Protein AF-A0A0M9DVE3-F1 (afdb_monomer_lite)

Secondary structure (DSSP, 8-state):
-EE----TTS---EEE-S--TTS-EEEEEES-TTTS-GGGEEEEEETTEEEEEE--SSSS-EEEEEEEEEEE-TTS-EEEEEEEEEEE----S-----SS-EEEEPP--EE-STT-EEEEEEEEE--SS-TTSSPPB-EEEEEEEE-TTTEEEEEEE-TT-TTHHHHHHSEEEEEE--STTEEEEEEEESSS-B---TT-EEEEEEEEEESS--SEEEEEEEEEEETTTTS-EE-EEEEEE-SS-SSSSSS--HHHHHHHHHHHHTTTTT-S--TTS--TTT----TT-SSS--HHHHHHHHHHHTTSS-TTT--

Sequence (315 aa):
MTIVDERLYDNIEFRLDNLDIATLSIEADSTNKDLLSNDNITFNCTSNNCVMRLTPSAVCQQDETIVTLVGTDTSGEYKTKTFTVLVNDSTSGSCTEPDVGVLKIDDGPVHNYVGANIQVPVLIRIPQGDSTIYMPITSFGFDIIYSSEELFYINSDTANANAAVQFESNGIFTVDASSSGIIQIEASTIGQGYAPTKAGDYLIYFNFQVNMSADQYDIYIRNVSGDIIDWPLDNGEFTAGYNGDINGDNMITPMDALCAFEKFMSFGGTCTSTTCNIPCSEVQCDVNADGACTPADAFCIMNKYMQDANCIDGK

pLDDT: mean 77.04, std 14.57, range [29.45, 97.19]

Structure (mmCIF, N/CA/C/O backbone):
data_AF-A0A0M9DVE3-F1
#
_entry.id   AF-A0A0M9DVE3-F1
#
loop_
_atom_site.group_PDB
_atom_site.id
_atom_site.type_symbol
_atom_site.label_atom_id
_atom_site.label_alt_id
_atom_site.label_comp_id
_atom_site.label_asym_id
_atom_site.label_entity_id
_atom_site.label_seq_id
_atom_site.pdbx_PDB_ins_code
_atom_site.Cartn_x
_atom_site.Cartn_y
_atom_site.Cartn_z
_atom_site.occupancy
_atom_site.B_iso_or_equiv
_atom_site.auth_seq_id
_atom_site.auth_comp_id
_atom_site.auth_asym_id
_atom_site.auth_atom_id
_atom_site.pdbx_PDB_model_num
ATOM 1 N N . MET A 1 1 ? -9.739 14.059 23.952 1.00 43.41 1 MET A N 1
ATOM 2 C CA . MET A 1 1 ? -9.907 13.820 22.508 1.00 43.41 1 MET A CA 1
ATOM 3 C C . MET A 1 1 ? -9.533 12.382 22.289 1.00 43.41 1 MET A C 1
ATOM 5 O O . MET A 1 1 ? -8.353 12.057 22.347 1.00 43.41 1 MET A O 1
ATOM 9 N N . THR A 1 2 ? -10.550 11.553 22.158 1.00 30.62 2 THR A N 1
ATOM 10 C CA . THR A 1 2 ? -10.411 10.128 21.887 1.00 30.62 2 THR A CA 1
ATOM 11 C C . THR A 1 2 ? -10.894 9.946 20.458 1.00 30.62 2 THR A C 1
ATOM 13 O O . THR A 1 2 ? -11.962 10.456 20.118 1.00 30.62 2 THR A O 1
ATOM 16 N N . ILE A 1 3 ? -10.073 9.323 19.617 1.00 38.59 3 ILE A N 1
ATOM 17 C CA . ILE A 1 3 ? -10.450 8.971 18.246 1.00 38.59 3 ILE A CA 1
ATOM 18 C C . ILE A 1 3 ? -11.390 7.776 18.375 1.00 38.59 3 ILE A C 1
ATOM 20 O O . ILE A 1 3 ? -11.061 6.814 19.070 1.00 38.59 3 ILE A O 1
ATOM 24 N N . VAL A 1 4 ? -12.592 7.882 17.819 1.00 33.47 4 VAL A N 1
ATOM 25 C CA . VAL A 1 4 ? -13.587 6.814 17.889 1.00 33.47 4 VAL A CA 1
ATOM 26 C C . VAL A 1 4 ? -14.022 6.523 16.462 1.00 33.47 4 VAL A C 1
ATOM 28 O O . VAL A 1 4 ? -14.793 7.287 15.899 1.00 33.47 4 VAL A O 1
ATOM 31 N N . ASP A 1 5 ? -13.537 5.394 15.949 1.00 34.94 5 ASP A N 1
ATOM 32 C CA . ASP A 1 5 ? -13.907 4.750 14.682 1.00 34.94 5 ASP A CA 1
ATOM 33 C C . ASP A 1 5 ? -13.216 5.296 13.413 1.00 34.94 5 ASP A C 1
ATOM 35 O O . ASP A 1 5 ? -13.517 6.379 12.916 1.00 34.94 5 ASP A O 1
ATOM 39 N N . GLU A 1 6 ? -12.305 4.483 12.874 1.00 41.41 6 GLU A N 1
ATOM 40 C CA . GLU A 1 6 ? -11.786 4.554 11.507 1.00 41.41 6 GLU A CA 1
ATOM 41 C C . GLU A 1 6 ? -12.466 3.425 10.732 1.00 41.41 6 GLU A C 1
ATOM 43 O O . GLU A 1 6 ? -12.052 2.271 10.800 1.00 41.41 6 GLU A O 1
ATOM 48 N N . ARG A 1 7 ? -13.578 3.720 10.057 1.00 29.45 7 ARG A N 1
ATOM 49 C CA . ARG A 1 7 ? -14.199 2.766 9.135 1.00 29.45 7 ARG A CA 1
ATOM 50 C C . ARG A 1 7 ? -14.549 3.450 7.828 1.00 29.45 7 ARG A C 1
ATOM 52 O O . ARG A 1 7 ? -15.139 4.531 7.819 1.00 29.45 7 ARG A O 1
ATOM 59 N N . LEU A 1 8 ? -14.161 2.785 6.739 1.00 41.78 8 LEU A N 1
ATOM 60 C CA . LEU A 1 8 ? -14.467 3.169 5.371 1.00 41.78 8 LEU A CA 1
ATOM 61 C C . LEU A 1 8 ? -15.960 3.515 5.238 1.00 41.78 8 LEU A C 1
ATOM 63 O O . LEU A 1 8 ? -16.824 2.767 5.697 1.00 41.78 8 LEU A O 1
ATOM 67 N N . TYR A 1 9 ? -16.221 4.623 4.542 1.00 38.19 9 TYR A N 1
ATOM 68 C CA . TYR A 1 9 ? -17.525 5.125 4.081 1.00 38.19 9 TYR A CA 1
ATOM 69 C C . TYR A 1 9 ? -18.360 6.017 5.003 1.00 38.19 9 TYR A C 1
ATOM 71 O O . TYR A 1 9 ? -19.426 6.451 4.565 1.00 38.19 9 TYR A O 1
ATOM 79 N N . ASP A 1 10 ? -17.894 6.391 6.195 1.00 40.91 10 ASP A N 1
ATOM 80 C CA . ASP A 1 10 ? -18.631 7.340 7.037 1.00 40.91 10 ASP A CA 1
ATOM 81 C C . ASP A 1 10 ? -17.796 8.533 7.512 1.00 40.91 10 ASP A C 1
ATOM 83 O O . ASP A 1 10 ? -16.568 8.539 7.483 1.00 40.91 10 ASP A O 1
ATOM 87 N N . ASN A 1 11 ? -18.505 9.596 7.907 1.00 42.22 11 ASN A N 1
ATOM 88 C CA . ASN A 1 11 ? -17.910 10.818 8.445 1.00 42.22 11 ASN A CA 1
ATOM 89 C C . ASN A 1 11 ? -16.881 10.483 9.536 1.00 42.22 11 ASN A C 1
ATOM 91 O O . ASN A 1 11 ? -17.240 9.827 10.512 1.00 42.22 11 ASN A O 1
ATOM 95 N N . ILE A 1 12 ? -15.659 11.012 9.429 1.00 49.34 12 ILE A N 1
ATOM 96 C CA . ILE A 1 12 ? -14.668 10.897 10.507 1.00 49.34 12 ILE A CA 1
ATOM 97 C C . ILE A 1 12 ? -15.205 11.660 11.726 1.00 49.34 12 ILE A C 1
ATOM 99 O O . ILE A 1 12 ? -15.325 12.887 11.672 1.00 49.34 12 ILE A O 1
ATOM 103 N N . GLU A 1 13 ? -15.562 10.939 12.795 1.00 49.28 13 GLU A N 1
ATOM 104 C CA . GLU A 1 13 ? -16.126 11.495 14.030 1.00 49.28 13 GLU A CA 1
ATOM 105 C C . GLU A 1 13 ? -15.023 11.789 15.053 1.00 49.28 13 GLU A C 1
ATOM 107 O O . GLU A 1 13 ? -14.362 10.899 15.585 1.00 49.28 13 GLU A O 1
ATOM 112 N N . PHE A 1 14 ? -14.869 13.065 15.406 1.00 57.44 14 PHE A N 1
ATOM 113 C CA . PHE A 1 14 ? -13.996 13.466 16.510 1.00 57.44 14 PHE A CA 1
ATOM 114 C C . PHE A 1 14 ? -14.829 13.838 17.721 1.00 57.44 14 PHE A C 1
ATOM 116 O O . PHE A 1 14 ? -15.682 14.720 17.622 1.00 57.44 14 PHE A O 1
ATOM 123 N N . ARG A 1 15 ? -14.524 13.228 18.873 1.00 55.69 15 ARG A N 1
ATOM 124 C CA . ARG A 1 15 ? -15.138 13.584 20.155 1.00 55.69 15 ARG A CA 1
ATOM 125 C C . ARG A 1 15 ? -14.274 14.550 20.951 1.00 55.69 15 ARG A C 1
ATOM 127 O O . ARG A 1 15 ? -13.129 14.261 21.329 1.00 55.69 15 ARG A O 1
ATOM 134 N N . LEU A 1 16 ? -14.856 15.712 21.225 1.00 59.41 16 LEU A N 1
ATOM 135 C CA . LEU A 1 16 ? -14.318 16.700 22.152 1.00 59.41 16 LEU A CA 1
ATOM 136 C C . LEU A 1 16 ? -15.091 16.613 23.471 1.00 59.41 16 LEU A C 1
ATOM 138 O O . LEU A 1 16 ? -16.234 17.053 23.529 1.00 59.41 16 LEU A O 1
ATOM 142 N N . ASP A 1 17 ? -14.465 16.048 24.504 1.00 57.88 17 ASP A N 1
ATOM 143 C CA . ASP A 1 17 ? -15.051 15.911 25.842 1.00 57.88 17 ASP A CA 1
ATOM 144 C C . ASP A 1 17 ? -14.644 17.070 26.762 1.00 57.88 17 ASP A C 1
ATOM 146 O O . ASP A 1 17 ? -13.580 17.675 26.593 1.00 57.88 17 ASP A O 1
ATOM 150 N N . ASN A 1 18 ? -15.447 17.295 27.808 1.00 53.84 18 ASN A N 1
ATOM 151 C CA . ASN A 1 18 ? -15.182 18.269 28.875 1.00 53.84 18 ASN A CA 1
ATOM 152 C C . ASN A 1 18 ? -15.124 19.726 28.379 1.00 53.84 18 ASN A C 1
ATOM 154 O O . ASN A 1 18 ? -14.332 20.537 28.862 1.00 53.84 18 ASN A O 1
ATOM 158 N N . LEU A 1 19 ? -15.969 20.046 27.401 1.00 60.19 19 LEU A N 1
ATOM 159 C CA . LEU A 1 19 ? -16.195 21.408 26.941 1.00 60.19 19 LEU A CA 1
ATOM 160 C C . LEU A 1 19 ? -17.345 22.047 27.736 1.00 60.19 19 LEU A C 1
ATOM 162 O O . LEU A 1 19 ? -18.364 21.401 27.973 1.00 60.19 19 LEU A O 1
ATOM 166 N N . ASP A 1 20 ? -17.203 23.321 28.106 1.00 64.81 20 ASP A N 1
ATOM 167 C CA . ASP A 1 20 ? -18.312 24.141 28.613 1.00 64.81 20 ASP A CA 1
ATOM 168 C C . ASP A 1 20 ? -19.051 24.762 27.411 1.00 64.81 20 ASP A C 1
ATOM 170 O O . ASP A 1 20 ? -18.769 25.876 26.972 1.00 64.81 20 ASP A O 1
ATOM 174 N N . ILE A 1 21 ? -19.925 23.978 26.768 1.00 61.38 21 ILE A N 1
ATOM 175 C CA . ILE A 1 21 ? -20.463 24.298 25.426 1.00 61.38 21 ILE A CA 1
ATOM 176 C C . ILE A 1 21 ? -21.620 25.299 25.468 1.00 61.38 21 ILE A C 1
ATOM 178 O O . ILE A 1 21 ? -22.150 25.685 24.429 1.00 61.38 21 ILE A O 1
ATOM 182 N N . ALA A 1 22 ? -22.029 25.774 26.645 1.00 64.31 22 ALA A N 1
ATOM 183 C CA . ALA A 1 22 ? -23.057 26.811 26.715 1.00 64.31 22 ALA A CA 1
ATOM 184 C C . ALA A 1 22 ? -22.608 28.123 26.032 1.00 64.31 22 ALA A C 1
ATOM 186 O O . ALA A 1 22 ? -23.452 28.958 25.703 1.00 64.31 22 ALA A O 1
ATOM 187 N N . THR A 1 23 ? -21.297 28.301 25.820 1.00 70.44 23 THR A N 1
ATOM 188 C CA . THR A 1 23 ? -20.676 29.563 25.390 1.00 70.44 23 THR A CA 1
ATOM 189 C C . THR A 1 23 ? -19.506 29.406 24.407 1.00 70.44 23 THR A C 1
ATOM 191 O O . THR A 1 23 ? -18.858 30.401 24.082 1.00 70.44 23 THR A O 1
ATOM 194 N N . LEU A 1 24 ? -19.224 28.191 23.927 1.00 77.94 24 LEU A N 1
ATOM 195 C CA . LEU A 1 24 ? -18.075 27.896 23.065 1.00 77.94 24 LEU A CA 1
ATOM 196 C C . LEU A 1 24 ? -18.453 27.964 21.576 1.00 77.94 24 LEU A C 1
ATOM 198 O O . LEU A 1 24 ? -19.356 27.255 21.135 1.00 77.94 24 LEU A O 1
ATOM 202 N N . SER A 1 25 ? -17.722 28.753 20.788 1.00 84.81 25 SER A N 1
ATOM 203 C CA . SER A 1 25 ? -17.732 28.682 19.321 1.00 84.81 25 SER A CA 1
ATOM 204 C C . SER A 1 25 ? -16.522 27.896 18.824 1.00 84.81 25 SER A C 1
ATOM 206 O O . SER A 1 25 ? -15.409 28.141 19.290 1.00 84.81 25 SER A O 1
ATOM 208 N N . ILE A 1 26 ? -16.725 26.986 17.871 1.00 85.88 26 ILE A N 1
ATOM 209 C CA . ILE A 1 26 ? -15.653 26.210 17.239 1.00 85.88 26 ILE A CA 1
ATOM 210 C C . ILE A 1 26 ? -15.612 26.565 15.756 1.00 85.88 26 ILE A C 1
ATOM 212 O O . ILE A 1 26 ? -16.629 26.477 15.071 1.00 85.88 26 ILE A O 1
ATOM 216 N N . GLU A 1 27 ? -14.434 26.940 15.275 1.00 90.44 27 GLU A N 1
ATOM 217 C CA . GLU A 1 27 ? -14.138 27.165 13.862 1.00 90.44 27 GLU A CA 1
ATOM 218 C C . GLU A 1 27 ? -13.032 26.209 13.408 1.00 90.44 27 GLU A C 1
ATOM 220 O O . GLU A 1 27 ? -12.207 25.767 14.215 1.00 90.44 27 GLU A O 1
ATOM 225 N N . ALA A 1 28 ? -13.012 25.894 12.113 1.00 92.06 28 ALA A N 1
ATOM 226 C CA . ALA A 1 28 ? -11.983 25.070 11.496 1.00 92.06 28 ALA A CA 1
ATOM 227 C C . ALA A 1 28 ? -11.439 25.723 10.225 1.00 92.06 28 ALA A C 1
ATOM 229 O O . ALA A 1 28 ? -12.191 26.325 9.457 1.00 92.06 28 ALA A O 1
ATOM 230 N N . ASP A 1 29 ? -10.139 25.563 9.994 1.00 94.06 29 ASP A N 1
ATOM 231 C CA . ASP A 1 29 ? -9.479 25.971 8.758 1.00 94.06 29 ASP A CA 1
ATOM 232 C C . ASP A 1 29 ? -8.595 24.842 8.229 1.00 94.06 29 ASP A C 1
ATOM 234 O O . ASP A 1 29 ? -7.775 24.285 8.961 1.00 94.06 29 ASP A O 1
ATOM 238 N N . SER A 1 30 ? -8.797 24.503 6.959 1.00 94.44 30 SER A N 1
ATOM 239 C CA . SER A 1 30 ? -8.017 23.526 6.204 1.00 94.44 30 SER A CA 1
ATOM 240 C C . SER A 1 30 ? -6.954 24.241 5.369 1.00 94.44 30 SER A C 1
ATOM 242 O O . SER A 1 30 ? -7.254 25.231 4.691 1.00 94.44 30 SER A O 1
ATOM 244 N N . THR A 1 31 ? -5.721 23.729 5.367 1.00 93.25 31 THR A N 1
ATOM 245 C CA . THR A 1 31 ? -4.643 24.260 4.514 1.00 93.25 31 THR A CA 1
ATOM 246 C C . THR A 1 31 ? -4.848 23.949 3.032 1.00 93.25 31 THR A C 1
ATOM 248 O O . THR A 1 31 ? -4.373 24.704 2.187 1.00 93.25 31 THR A O 1
ATOM 251 N N . ASN A 1 32 ? -5.572 22.874 2.713 1.00 87.38 32 ASN A N 1
ATOM 252 C CA . ASN A 1 32 ? -5.924 22.458 1.357 1.00 87.38 32 ASN A CA 1
ATOM 253 C C . ASN A 1 32 ? -7.455 22.451 1.199 1.00 87.38 32 ASN A C 1
ATOM 255 O O . ASN A 1 32 ? -8.139 21.482 1.537 1.00 87.38 32 ASN A O 1
ATOM 259 N N . LYS A 1 33 ? -8.005 23.576 0.728 1.00 88.62 33 LYS A N 1
ATOM 260 C CA . LYS A 1 33 ? -9.462 23.787 0.591 1.00 88.62 33 LYS A CA 1
ATOM 261 C C . LYS A 1 33 ? -10.055 23.087 -0.630 1.00 88.62 33 LYS A C 1
ATOM 263 O O . LYS A 1 33 ? -11.259 22.832 -0.654 1.00 88.62 33 LYS A O 1
ATOM 268 N N . ASP A 1 34 ? -9.208 22.743 -1.595 1.00 82.06 34 ASP A N 1
ATOM 269 C CA . ASP A 1 34 ? -9.590 21.953 -2.762 1.00 82.06 34 ASP A CA 1
ATOM 270 C C . ASP A 1 34 ? -9.798 20.479 -2.378 1.00 82.06 34 ASP A C 1
ATOM 272 O O . ASP A 1 34 ? -10.705 19.834 -2.900 1.00 82.06 34 ASP A O 1
ATOM 276 N N . LEU A 1 35 ? -9.031 19.972 -1.405 1.00 82.31 35 LEU A N 1
ATOM 277 C CA . LEU A 1 35 ? -9.229 18.659 -0.783 1.00 82.31 35 LEU A CA 1
ATOM 278 C C . LEU A 1 35 ? -10.380 18.651 0.232 1.00 82.31 35 LEU A C 1
ATOM 280 O O . LEU A 1 35 ? -11.254 17.793 0.211 1.00 82.31 35 LEU A O 1
ATOM 284 N N . LEU A 1 36 ? -10.378 19.613 1.152 1.00 87.25 36 LEU A N 1
ATOM 285 C CA . LEU A 1 36 ? -11.345 19.701 2.241 1.00 87.25 36 LEU A CA 1
ATOM 286 C C . LEU A 1 36 ? -11.679 21.170 2.480 1.00 87.25 36 LEU A C 1
ATOM 288 O O . LEU A 1 36 ? -10.949 21.882 3.173 1.00 87.25 36 LEU A O 1
ATOM 292 N N . SER A 1 37 ? -12.782 21.631 1.896 1.00 91.38 37 SER A N 1
ATOM 293 C CA . SER A 1 37 ? -13.293 22.979 2.141 1.00 91.38 37 SER A CA 1
ATOM 294 C C . SER A 1 37 ? -13.690 23.146 3.610 1.00 91.38 37 SER A C 1
ATOM 296 O O . SER A 1 37 ? -14.231 22.224 4.220 1.00 91.38 37 SER A O 1
ATOM 298 N N . ASN A 1 38 ? -13.501 24.346 4.171 1.00 90.62 38 ASN A N 1
ATOM 299 C CA . ASN A 1 38 ? -13.933 24.656 5.539 1.00 90.62 38 ASN A CA 1
ATOM 300 C C . ASN A 1 38 ? -15.448 24.446 5.723 1.00 90.62 38 ASN A C 1
ATOM 302 O O . ASN A 1 38 ? -15.879 24.059 6.804 1.00 90.62 38 ASN A O 1
ATOM 306 N N . ASP A 1 39 ? -16.244 24.639 4.664 1.00 89.19 39 ASP A N 1
ATOM 307 C CA . ASP A 1 39 ? -17.697 24.410 4.687 1.00 89.19 39 ASP A CA 1
ATOM 308 C C . ASP A 1 39 ? -18.060 22.926 4.870 1.00 89.19 39 ASP A C 1
ATOM 310 O O . ASP A 1 39 ? -19.148 22.601 5.350 1.00 89.19 39 ASP A O 1
ATOM 314 N N . ASN A 1 40 ? -17.138 22.021 4.532 1.00 86.69 40 ASN A N 1
ATOM 315 C CA . ASN A 1 40 ? -17.306 20.582 4.707 1.00 86.69 40 ASN A CA 1
ATOM 316 C C . ASN A 1 40 ? -16.797 20.078 6.069 1.00 86.69 40 ASN A C 1
ATOM 318 O O . ASN A 1 40 ? -16.821 18.873 6.333 1.00 86.69 40 ASN A O 1
ATOM 322 N N . ILE A 1 41 ? -16.335 20.983 6.936 1.00 90.56 41 ILE A N 1
ATOM 323 C CA . ILE A 1 41 ? -15.965 20.685 8.317 1.00 90.56 41 ILE A CA 1
ATOM 324 C C . ILE A 1 41 ? -17.128 21.119 9.202 1.00 90.56 41 ILE A C 1
ATOM 326 O O . ILE A 1 41 ? -17.297 22.296 9.515 1.00 90.56 41 ILE A O 1
ATOM 330 N N . THR A 1 42 ? -17.961 20.162 9.600 1.00 87.00 42 THR A N 1
ATOM 331 C CA . THR A 1 42 ? -19.174 20.456 10.372 1.00 87.00 42 THR A CA 1
ATOM 332 C C . THR A 1 42 ? -19.046 19.979 11.810 1.00 87.00 42 THR A C 1
ATOM 334 O O . THR A 1 42 ? -18.428 18.956 12.091 1.00 87.00 42 THR A O 1
ATOM 337 N N . PHE A 1 43 ? -19.649 20.722 12.736 1.00 84.94 43 PHE A N 1
ATOM 338 C CA . PHE A 1 43 ? -19.667 20.396 14.160 1.00 84.94 43 PHE A CA 1
ATOM 339 C C . PHE 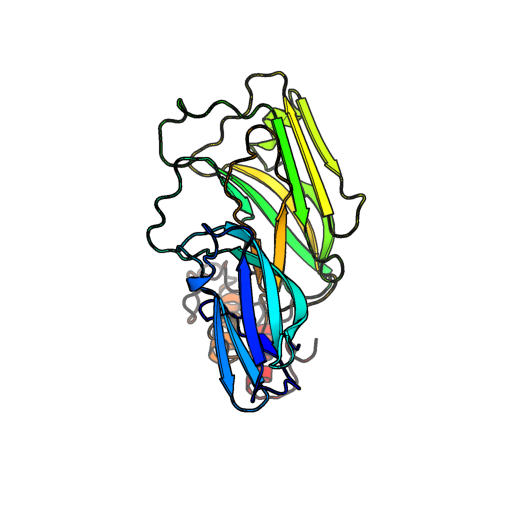A 1 43 ? -21.105 20.218 14.627 1.00 84.94 43 PHE A C 1
ATOM 341 O O . PHE A 1 43 ? -21.957 21.073 14.388 1.00 84.94 43 PHE A O 1
ATOM 348 N N . ASN A 1 44 ? -21.369 19.129 15.339 1.00 83.56 44 ASN A N 1
ATOM 349 C CA . ASN A 1 44 ? -22.616 18.929 16.058 1.00 83.56 44 ASN A CA 1
ATOM 350 C C . ASN A 1 44 ? -22.315 18.737 17.544 1.00 83.56 44 ASN A C 1
ATOM 352 O O . ASN A 1 44 ? -21.718 17.736 17.940 1.00 83.56 44 ASN A O 1
ATOM 356 N N . CYS A 1 45 ? -22.708 19.708 18.362 1.00 78.38 45 CYS A N 1
ATOM 357 C CA . CYS A 1 45 ? -22.423 19.712 19.788 1.00 78.38 45 CYS A CA 1
ATOM 358 C C . CYS A 1 45 ? -23.691 19.488 20.609 1.00 78.38 45 CYS A C 1
ATOM 360 O O . CYS A 1 45 ? -24.689 20.189 20.450 1.00 78.38 45 CYS A O 1
ATOM 362 N N . THR A 1 46 ? -23.633 18.545 21.546 1.00 76.38 46 THR A N 1
ATOM 363 C CA . THR A 1 46 ? -24.692 18.302 22.528 1.00 76.38 46 THR A CA 1
ATOM 364 C C . THR A 1 46 ? -24.111 18.327 23.933 1.00 76.38 46 THR A C 1
ATOM 366 O O . THR A 1 46 ? -23.248 17.511 24.262 1.00 76.38 46 THR A O 1
ATOM 369 N N . SER A 1 47 ? -24.641 19.195 24.797 1.00 69.81 47 SER A N 1
ATOM 370 C CA . SER A 1 47 ? -24.233 19.350 26.204 1.00 69.81 47 SER A CA 1
ATOM 371 C C . SER A 1 47 ? -22.742 19.648 26.390 1.00 69.81 47 SER A C 1
ATOM 373 O O . SER A 1 47 ? -22.393 20.814 26.306 1.00 69.81 47 SER A O 1
ATOM 375 N N . ASN A 1 48 ? -21.903 18.622 26.599 1.00 71.12 48 ASN A N 1
ATOM 376 C CA . ASN A 1 48 ? -20.453 18.705 26.825 1.00 71.12 48 ASN A CA 1
ATOM 377 C C . ASN A 1 48 ? -19.612 17.948 25.782 1.00 71.12 48 ASN A C 1
ATOM 379 O O . ASN A 1 48 ? -18.390 17.891 25.927 1.00 71.12 48 ASN A O 1
ATOM 383 N N . ASN A 1 49 ? -20.253 17.415 24.732 1.00 70.62 49 ASN A N 1
ATOM 384 C CA . ASN A 1 49 ? -19.593 16.674 23.661 1.00 70.62 49 ASN A CA 1
ATOM 385 C C . ASN A 1 49 ? -19.857 17.318 22.298 1.00 70.62 49 ASN A C 1
ATOM 387 O O . ASN A 1 49 ? -21.009 17.603 21.965 1.00 70.62 49 ASN A O 1
ATOM 391 N N . CYS A 1 50 ? -18.810 17.482 21.492 1.00 72.12 50 CYS A N 1
ATOM 392 C CA . CYS A 1 50 ? -18.926 17.831 20.076 1.00 72.12 50 CYS A CA 1
ATOM 393 C C . CYS A 1 50 ? -18.464 16.672 19.202 1.00 72.12 50 CYS A C 1
ATOM 395 O O . CYS A 1 50 ? -17.440 16.061 19.500 1.00 72.12 50 CYS A O 1
ATOM 397 N N . VAL A 1 51 ? -19.216 16.427 18.131 1.00 76.00 51 VAL A N 1
ATOM 398 C CA . VAL A 1 51 ? -18.877 15.536 17.022 1.00 76.00 51 VAL A CA 1
ATOM 399 C C . VAL A 1 51 ? -18.498 16.405 15.832 1.00 76.00 51 VAL A C 1
ATOM 401 O O . VAL A 1 51 ? -19.344 17.131 15.307 1.00 76.00 51 VAL A O 1
ATOM 404 N N . MET A 1 52 ? -17.231 16.358 15.428 1.00 81.19 52 MET A N 1
ATOM 405 C CA . MET A 1 52 ? -16.803 16.921 14.145 1.00 81.19 52 MET A CA 1
ATOM 406 C C . MET A 1 52 ? -17.042 15.896 13.040 1.00 81.19 52 MET A C 1
ATOM 408 O O . MET A 1 52 ? -16.830 14.714 13.278 1.00 81.19 52 MET A O 1
ATOM 412 N N . ARG A 1 53 ? -17.455 16.348 11.857 1.00 79.06 53 ARG A N 1
ATOM 413 C CA . ARG A 1 53 ? -17.552 15.551 10.634 1.00 79.06 53 ARG A CA 1
ATOM 414 C C . ARG A 1 53 ? -16.768 16.230 9.524 1.00 79.06 53 ARG A C 1
ATOM 416 O O . ARG A 1 53 ? -16.904 17.439 9.334 1.00 79.06 53 ARG A O 1
ATOM 423 N N . LEU A 1 54 ? -15.982 15.436 8.806 1.00 84.12 54 LEU A N 1
ATOM 424 C CA . LEU A 1 54 ? -15.194 15.859 7.654 1.00 84.12 54 LEU A CA 1
ATOM 425 C C . LEU A 1 54 ? -15.746 15.200 6.394 1.00 84.12 54 LEU A C 1
ATOM 427 O O . LEU A 1 54 ? -15.929 13.983 6.372 1.00 84.12 54 LEU A O 1
ATOM 431 N N . THR A 1 55 ? -15.987 15.989 5.351 1.00 81.25 55 THR A N 1
ATOM 432 C CA . THR A 1 55 ? -16.374 15.479 4.030 1.00 81.25 55 THR A CA 1
ATOM 433 C C . THR A 1 55 ? -15.401 16.013 2.976 1.00 81.25 55 THR A C 1
ATOM 435 O O . THR A 1 55 ? -15.362 17.224 2.756 1.00 81.25 55 THR A O 1
ATOM 438 N N . PRO A 1 56 ? -14.598 15.164 2.317 1.00 82.50 56 PRO A N 1
ATOM 439 C CA . PRO A 1 56 ? -13.764 15.605 1.201 1.00 82.50 56 PRO A CA 1
ATOM 440 C C . PRO A 1 56 ? -14.580 16.362 0.145 1.00 82.50 56 PRO A C 1
ATOM 442 O O . PRO A 1 56 ? -15.764 16.089 -0.069 1.00 82.50 56 PRO A O 1
ATOM 445 N N . SER A 1 57 ? -13.969 17.364 -0.481 1.00 76.94 57 SER A N 1
ATOM 446 C CA . SER A 1 57 ? -14.626 18.238 -1.460 1.00 76.94 57 SER A CA 1
ATOM 447 C C . SER A 1 57 ? -14.991 17.501 -2.749 1.00 76.94 57 SER A C 1
ATOM 449 O O . SER A 1 57 ? -15.926 17.910 -3.442 1.00 76.94 57 SER A O 1
ATOM 451 N N . ALA A 1 58 ? -14.278 16.420 -3.068 1.00 65.56 58 ALA A N 1
ATOM 452 C CA . ALA A 1 58 ? -14.578 15.548 -4.190 1.00 65.56 58 ALA A CA 1
ATOM 453 C C . ALA A 1 58 ? -14.324 14.076 -3.840 1.00 65.56 58 ALA A C 1
ATOM 455 O O . ALA A 1 58 ? -13.617 13.753 -2.888 1.00 65.56 58 ALA A O 1
ATOM 456 N N . VAL A 1 59 ? -14.912 13.194 -4.646 1.00 59.50 59 VAL A N 1
ATOM 457 C CA . VAL A 1 59 ? -14.562 11.769 -4.670 1.00 59.50 59 VAL A CA 1
ATOM 458 C C . VAL A 1 59 ? -13.229 11.570 -5.395 1.00 59.50 59 VAL A C 1
ATOM 460 O O . VAL A 1 59 ? -12.844 12.404 -6.219 1.00 59.50 59 VAL A O 1
ATOM 463 N N . CYS A 1 60 ? -12.552 10.459 -5.125 1.00 63.41 60 CYS A N 1
ATOM 464 C CA . CYS A 1 60 ? -11.271 10.081 -5.733 1.00 63.41 60 CYS A CA 1
ATOM 465 C C . CYS A 1 60 ? -10.109 11.044 -5.404 1.00 63.41 60 CYS A C 1
ATOM 467 O O . CYS A 1 60 ? -9.254 11.302 -6.253 1.00 63.41 60 CYS A O 1
ATOM 469 N N . GLN A 1 61 ? -10.091 11.632 -4.203 1.00 66.88 61 GLN A N 1
ATOM 470 C CA . GLN A 1 61 ? -8.988 12.488 -3.759 1.00 66.88 61 GLN A CA 1
ATOM 471 C C . GLN A 1 61 ? -7.963 11.688 -2.944 1.00 66.88 61 GLN A C 1
ATOM 473 O O . GLN A 1 61 ? -8.326 10.916 -2.055 1.00 66.88 61 GLN A O 1
ATOM 478 N N . GLN A 1 62 ? -6.685 11.903 -3.258 1.00 72.44 62 GLN A N 1
ATOM 479 C CA . GLN A 1 62 ? -5.527 11.315 -2.583 1.00 72.44 62 GLN A CA 1
ATOM 480 C C . GLN A 1 62 ? -4.544 12.429 -2.244 1.00 72.44 62 GLN A C 1
ATOM 482 O O . GLN A 1 62 ? -3.675 12.766 -3.044 1.00 72.44 62 GLN A O 1
ATOM 487 N N . ASP A 1 63 ? -4.748 13.070 -1.101 1.00 77.50 63 ASP A N 1
ATOM 488 C CA . ASP A 1 63 ? -3.917 14.193 -0.671 1.00 77.50 63 ASP A CA 1
ATOM 489 C C . ASP A 1 63 ? -4.046 14.390 0.847 1.00 77.50 63 ASP A C 1
ATOM 491 O O . ASP A 1 63 ? -4.898 13.784 1.511 1.00 77.50 63 ASP A O 1
ATOM 495 N N . GLU A 1 64 ? -3.199 15.245 1.410 1.00 84.19 64 GLU A N 1
ATOM 496 C CA . GLU A 1 64 ? -3.227 15.617 2.816 1.00 84.19 64 GLU A CA 1
ATOM 497 C C . GLU A 1 64 ? -3.632 17.078 3.036 1.00 84.19 64 GLU A C 1
ATOM 499 O O . GLU A 1 64 ? -3.440 17.978 2.214 1.00 84.19 64 GLU A O 1
ATOM 504 N N . THR A 1 65 ? -4.204 17.333 4.208 1.00 89.25 65 THR A N 1
ATOM 505 C CA . THR A 1 65 ? -4.439 18.687 4.700 1.00 89.25 65 THR A CA 1
ATOM 506 C C . THR A 1 65 ? -4.208 18.767 6.198 1.00 89.25 65 THR A C 1
ATOM 508 O O . THR A 1 65 ? -4.451 17.814 6.939 1.00 89.25 65 THR A O 1
ATOM 511 N N . ILE A 1 66 ? -3.761 19.926 6.670 1.00 86.75 66 ILE A N 1
ATOM 512 C CA . ILE A 1 66 ? -3.708 20.234 8.093 1.00 86.75 66 ILE A CA 1
ATOM 513 C C . ILE A 1 66 ? -4.986 20.986 8.439 1.00 86.75 66 ILE A C 1
ATOM 515 O O . ILE A 1 66 ? -5.254 22.062 7.903 1.00 86.75 66 ILE A O 1
ATOM 519 N N . VAL A 1 67 ? -5.756 20.434 9.374 1.00 91.06 67 VAL A N 1
ATOM 520 C CA . VAL A 1 67 ? -6.938 21.096 9.924 1.00 91.06 67 VAL A CA 1
ATOM 521 C C . VAL A 1 67 ? -6.562 21.763 11.238 1.00 91.06 67 VAL A C 1
ATOM 523 O O . VAL A 1 67 ? -6.080 21.116 12.170 1.00 91.06 67 VAL A O 1
ATOM 526 N N . THR A 1 68 ? -6.800 23.070 11.318 1.00 90.50 68 THR A N 1
ATOM 527 C CA . THR A 1 68 ? -6.655 23.869 12.536 1.00 90.50 68 THR A CA 1
ATOM 528 C C . THR A 1 68 ? -8.026 24.152 13.124 1.00 90.50 68 THR A C 1
ATOM 530 O O . THR A 1 68 ? -8.841 24.821 12.501 1.00 90.50 68 THR A O 1
ATOM 533 N N . LEU A 1 69 ? -8.265 23.683 14.344 1.00 89.19 69 LEU A N 1
ATOM 534 C CA . LEU A 1 69 ? -9.439 24.017 15.141 1.00 89.19 69 LEU A CA 1
ATOM 535 C C . LEU A 1 69 ? -9.150 25.215 16.032 1.00 89.19 69 LEU A C 1
ATOM 537 O O . LEU A 1 69 ? -8.110 25.249 16.693 1.00 89.19 69 LEU A O 1
ATOM 541 N N . VAL A 1 70 ? -10.099 26.143 16.109 1.00 89.06 70 VAL A N 1
ATOM 542 C CA . VAL A 1 70 ? -10.083 27.284 17.026 1.00 89.06 70 VAL A CA 1
ATOM 543 C C . VAL A 1 70 ? -11.355 27.242 17.864 1.00 89.06 70 VAL A C 1
ATOM 545 O O . VAL A 1 70 ? -12.454 27.412 17.347 1.00 89.06 70 VAL A O 1
ATOM 548 N N . GLY A 1 71 ? -11.209 26.983 19.161 1.00 86.19 71 GLY A N 1
ATOM 549 C CA . GLY A 1 71 ? -12.297 27.100 20.128 1.00 86.19 71 GLY A CA 1
ATOM 550 C C . GLY A 1 71 ? -12.202 28.438 20.846 1.00 86.19 71 GLY A C 1
ATOM 551 O O . GLY A 1 71 ? -11.155 28.713 21.431 1.00 86.19 71 GLY A O 1
ATOM 552 N N . THR A 1 72 ? -13.270 29.232 20.827 1.00 86.50 72 THR A N 1
ATOM 553 C CA . THR A 1 72 ? -13.344 30.558 21.462 1.00 86.50 72 THR A CA 1
ATOM 554 C C . THR A 1 72 ? -14.509 30.598 22.440 1.00 86.50 72 THR A C 1
ATOM 556 O O . THR A 1 72 ? -15.618 30.193 22.094 1.00 86.50 72 THR A O 1
ATOM 559 N N . ASP A 1 73 ? -14.271 31.068 23.662 1.00 83.38 73 ASP A N 1
ATOM 560 C CA . ASP A 1 73 ? -15.326 31.237 24.662 1.00 83.38 73 ASP A CA 1
ATOM 561 C C . ASP A 1 73 ? -15.977 32.634 24.602 1.00 83.38 73 ASP A C 1
ATOM 563 O O . ASP A 1 73 ? -15.517 33.547 23.913 1.00 83.38 73 ASP A O 1
ATOM 567 N N . THR A 1 74 ? -17.048 32.847 25.372 1.00 81.81 74 THR A N 1
ATOM 568 C CA . THR A 1 74 ? -17.724 34.158 25.451 1.00 81.81 74 THR A CA 1
ATOM 569 C C . THR A 1 74 ? -16.870 35.289 26.025 1.00 81.81 74 THR A C 1
ATOM 571 O O . THR A 1 74 ? -17.262 36.451 25.916 1.00 81.81 74 THR A O 1
ATOM 574 N N . SER A 1 75 ? -15.745 34.978 26.672 1.00 83.50 75 SER A N 1
ATOM 575 C CA . SER A 1 75 ? -14.800 35.983 27.164 1.00 83.50 75 SER A CA 1
ATOM 576 C C . SER A 1 75 ? -13.808 36.433 26.082 1.00 83.50 75 SER A C 1
ATOM 578 O O . SER A 1 75 ? -13.143 37.455 26.253 1.00 83.50 75 SER A O 1
ATOM 580 N N . GLY A 1 76 ? -13.766 35.724 24.947 1.00 80.25 76 GLY A N 1
ATOM 581 C CA . GLY A 1 76 ? -12.844 35.959 23.840 1.00 80.25 76 GLY A CA 1
ATOM 582 C C . GLY A 1 76 ? -11.501 35.243 24.003 1.00 80.25 76 GLY A C 1
ATOM 583 O O . GLY A 1 76 ? -10.599 35.468 23.193 1.00 80.25 76 GLY A O 1
ATOM 584 N N . GLU A 1 77 ? -11.342 34.394 25.023 1.00 83.12 77 GLU A N 1
ATOM 585 C CA . GLU A 1 77 ? -10.187 33.504 25.110 1.00 83.12 77 GLU A CA 1
ATOM 586 C C . GLU A 1 77 ? -10.328 32.382 24.085 1.00 83.12 77 GLU A C 1
ATOM 588 O O . GLU A 1 77 ? -11.404 31.804 23.918 1.00 83.12 77 GLU A O 1
ATOM 593 N N . TYR A 1 78 ? -9.226 32.065 23.403 1.00 83.75 78 TYR A N 1
ATOM 594 C CA . TYR A 1 78 ? -9.204 31.013 22.397 1.00 83.75 78 TYR A CA 1
ATOM 595 C C . TYR A 1 78 ? -8.114 29.973 22.658 1.00 83.75 78 TYR A C 1
ATOM 597 O O . TYR A 1 78 ? -7.053 30.248 23.232 1.00 83.75 78 TYR A O 1
ATOM 605 N N . LYS A 1 79 ? -8.376 28.751 22.200 1.00 82.62 79 LYS A N 1
ATOM 606 C CA . LYS A 1 79 ? -7.416 27.647 22.139 1.00 82.62 79 LYS A CA 1
ATOM 607 C C . LYS A 1 79 ? -7.411 27.065 20.741 1.00 82.62 79 LYS A C 1
ATOM 609 O O . LYS A 1 79 ? -8.460 26.947 20.112 1.00 82.62 79 LYS A O 1
ATOM 614 N N . THR A 1 80 ? -6.228 26.676 20.283 1.00 83.38 80 THR A N 1
ATOM 615 C CA . THR A 1 80 ? -6.053 26.058 18.974 1.00 83.38 80 THR A CA 1
ATOM 616 C C . THR A 1 80 ? -5.582 24.618 19.097 1.00 83.38 80 THR A C 1
ATOM 618 O O . THR A 1 80 ? -4.895 24.249 20.056 1.00 83.38 80 THR A O 1
ATOM 621 N N . LYS A 1 81 ? -5.959 23.794 18.121 1.00 83.06 81 LYS A N 1
ATOM 622 C CA . LYS A 1 81 ? -5.442 22.436 17.960 1.00 83.06 81 LYS A CA 1
ATOM 623 C C . LYS A 1 81 ? -5.322 22.100 16.484 1.00 83.06 81 LYS A C 1
ATOM 625 O O . LYS A 1 81 ? -6.225 22.417 15.723 1.00 83.06 81 LYS A O 1
ATOM 630 N N . THR A 1 82 ? -4.239 21.440 16.103 1.00 83.25 82 THR A N 1
ATOM 631 C CA . THR A 1 82 ? -4.011 20.992 14.729 1.00 83.25 82 THR A CA 1
ATOM 632 C C . THR A 1 82 ? -3.932 19.474 14.661 1.00 83.25 82 THR A C 1
ATOM 634 O O . THR A 1 82 ? -3.514 18.821 15.622 1.00 83.25 82 THR A O 1
ATOM 637 N N . PHE A 1 83 ? -4.349 18.913 13.534 1.00 81.12 83 PHE A N 1
ATOM 638 C CA . PHE A 1 83 ? -4.112 17.520 13.163 1.00 81.12 83 PHE A CA 1
ATOM 639 C C . PHE A 1 83 ? -4.057 17.405 11.639 1.00 81.12 83 PHE A C 1
ATOM 641 O O . PHE A 1 83 ? -4.581 18.260 10.923 1.00 81.12 83 PHE A O 1
ATOM 648 N N . THR A 1 84 ? -3.398 16.356 11.161 1.00 81.81 84 THR A N 1
ATOM 649 C CA . THR A 1 84 ? -3.319 16.030 9.737 1.00 81.81 84 THR A CA 1
ATOM 650 C C . THR A 1 84 ? -4.485 15.126 9.363 1.00 81.81 84 THR A C 1
ATOM 652 O O . THR A 1 84 ? -4.806 14.193 10.098 1.00 81.81 84 THR A O 1
ATOM 655 N N . VAL A 1 85 ? -5.111 15.411 8.227 1.00 82.00 85 VAL A N 1
ATOM 656 C CA . VAL A 1 85 ? -6.125 14.575 7.588 1.00 82.00 85 VAL A CA 1
ATOM 657 C C . VAL A 1 85 ? -5.528 14.076 6.284 1.00 82.00 85 VAL A C 1
ATOM 659 O O . VAL A 1 85 ? -5.173 14.883 5.427 1.00 82.00 85 VAL A O 1
ATOM 662 N N . LEU A 1 86 ? -5.417 12.759 6.155 1.00 78.19 86 LEU A N 1
ATOM 663 C CA . LEU A 1 86 ? -5.079 12.092 4.906 1.00 78.19 86 LEU A CA 1
ATOM 664 C C . LEU A 1 86 ? -6.385 11.604 4.282 1.00 78.19 86 LEU A C 1
ATOM 666 O O . LEU A 1 86 ? -7.120 10.846 4.915 1.00 78.19 86 LEU A O 1
ATOM 670 N N . VAL A 1 87 ? -6.692 12.059 3.071 1.00 77.81 87 VAL A N 1
ATOM 671 C CA . VAL A 1 87 ? -7.809 11.523 2.290 1.00 77.81 87 VAL A CA 1
ATOM 672 C C . VAL A 1 87 ? -7.220 10.524 1.309 1.00 77.81 87 VAL A C 1
ATOM 674 O O . VAL A 1 87 ? -6.313 10.873 0.561 1.00 77.81 87 VAL A O 1
ATOM 677 N N . ASN A 1 88 ? -7.715 9.289 1.338 1.00 70.25 88 ASN A N 1
ATOM 678 C CA . ASN A 1 88 ? -7.345 8.236 0.399 1.00 70.25 88 ASN A CA 1
ATOM 679 C C . ASN A 1 88 ? -8.625 7.563 -0.112 1.00 70.25 88 ASN A C 1
ATOM 681 O O . ASN A 1 88 ? -9.013 6.499 0.365 1.00 70.25 88 ASN A O 1
ATOM 685 N N . ASP A 1 89 ? -9.349 8.244 -1.001 1.00 67.94 89 ASP A N 1
ATOM 686 C CA . ASP A 1 89 ? -10.597 7.713 -1.554 1.00 67.94 89 ASP A CA 1
ATOM 687 C C . ASP A 1 89 ? -10.316 6.778 -2.741 1.00 67.94 89 ASP A C 1
ATOM 689 O O . ASP A 1 89 ? -9.995 7.233 -3.840 1.00 67.94 89 ASP A O 1
ATOM 693 N N . SER A 1 90 ? -10.456 5.470 -2.506 1.00 57.50 90 SER A N 1
ATOM 694 C CA . SER A 1 90 ? -10.248 4.390 -3.481 1.00 57.50 90 SER A CA 1
ATOM 695 C C . SER A 1 90 ? -11.544 3.893 -4.144 1.00 57.50 90 SER A C 1
ATOM 697 O O . SER A 1 90 ? -11.562 2.828 -4.771 1.00 57.50 90 SER A O 1
ATOM 699 N N . THR A 1 91 ? -12.662 4.628 -4.026 1.00 52.91 91 THR A N 1
ATOM 700 C CA . THR A 1 91 ? -13.950 4.157 -4.558 1.00 52.91 91 THR A CA 1
ATOM 701 C C . THR A 1 91 ? -13.937 3.878 -6.062 1.00 52.91 91 THR A C 1
ATOM 703 O O . THR A 1 91 ? -13.723 4.743 -6.910 1.00 52.91 91 THR A O 1
ATOM 706 N N . SER A 1 92 ? -14.282 2.637 -6.418 1.00 46.19 92 SER A N 1
ATOM 707 C CA . SER A 1 92 ? -14.471 2.192 -7.799 1.00 46.19 92 SER A CA 1
ATOM 708 C C . SER A 1 92 ? -15.816 2.681 -8.358 1.00 46.19 92 SER A C 1
ATOM 710 O O . SER A 1 92 ? -16.825 1.979 -8.369 1.00 46.19 92 SER A O 1
ATOM 712 N N . GLY A 1 93 ? -15.838 3.919 -8.852 1.00 43.69 93 GLY A N 1
ATOM 713 C CA . GLY A 1 93 ? -17.017 4.526 -9.472 1.00 43.69 93 GLY A CA 1
ATOM 714 C C . GLY A 1 93 ? -16.659 5.708 -10.364 1.00 43.69 93 GLY A C 1
ATOM 715 O O . GLY A 1 93 ? -16.655 6.840 -9.909 1.00 43.69 93 GLY A O 1
ATOM 716 N N . SER A 1 94 ? -16.343 5.423 -11.635 1.00 47.00 94 SER A N 1
ATOM 717 C CA . SER A 1 94 ? -15.976 6.376 -12.702 1.00 47.00 94 SER A CA 1
ATOM 718 C C . SER A 1 94 ? -15.232 7.637 -12.242 1.00 47.00 94 SER A C 1
ATOM 720 O O . SER A 1 94 ? -15.592 8.755 -12.619 1.00 47.00 94 SER A O 1
ATOM 722 N N . CYS A 1 95 ? -14.150 7.461 -11.492 1.00 48.62 95 CYS A N 1
ATOM 723 C CA . CYS A 1 95 ? -13.048 8.400 -11.589 1.00 48.62 95 CYS A CA 1
ATOM 724 C C . CYS A 1 95 ? -12.577 8.301 -13.049 1.00 48.62 95 CYS A C 1
ATOM 726 O O . CYS A 1 95 ? -12.181 7.223 -13.502 1.00 48.62 95 CYS A O 1
ATOM 728 N N . THR A 1 96 ? -12.689 9.366 -13.842 1.00 46.47 96 THR A N 1
ATOM 729 C CA . THR A 1 96 ? -11.828 9.452 -15.023 1.00 46.47 96 THR A CA 1
ATOM 730 C C . THR A 1 96 ? -10.418 9.469 -14.465 1.00 46.47 96 THR A C 1
ATOM 732 O O . THR A 1 96 ? -10.057 10.448 -13.813 1.00 46.47 96 THR A O 1
ATOM 735 N N . GLU A 1 97 ? -9.698 8.352 -14.616 1.00 47.09 97 GLU A N 1
ATOM 736 C CA . GLU A 1 97 ? -8.292 8.259 -14.235 1.00 47.09 97 GLU A CA 1
ATOM 737 C C . GLU A 1 97 ? -7.610 9.513 -14.793 1.00 47.09 97 GLU A C 1
ATOM 739 O O . GLU A 1 97 ? -7.808 9.811 -15.978 1.00 47.09 97 GLU A O 1
ATOM 744 N N . PRO A 1 98 ? -6.967 10.333 -13.947 1.00 48.78 98 PRO A N 1
ATOM 745 C CA . PRO A 1 98 ? -6.432 11.602 -14.409 1.00 48.78 98 PRO A CA 1
ATOM 746 C C . PRO A 1 98 ? -5.451 11.316 -15.549 1.00 48.78 98 PRO A C 1
ATOM 748 O O . PRO A 1 98 ? -4.821 10.269 -15.533 1.00 48.78 98 PRO A O 1
ATOM 751 N N . ASP A 1 99 ? -5.330 12.202 -16.544 1.00 55.88 99 ASP A N 1
ATOM 752 C CA . ASP A 1 99 ? -4.418 12.034 -17.693 1.00 55.88 99 ASP A CA 1
ATOM 753 C C . ASP A 1 99 ? -2.930 12.179 -17.270 1.00 55.88 99 ASP A C 1
ATOM 755 O O . ASP A 1 99 ? -2.125 12.841 -17.928 1.00 55.88 99 ASP A O 1
ATOM 759 N N . VAL A 1 100 ? -2.528 11.586 -16.147 1.00 62.44 100 VAL A N 1
ATOM 760 C CA . VAL A 1 100 ? -1.175 11.566 -15.577 1.00 62.44 100 VAL A CA 1
ATOM 761 C C . VAL A 1 100 ? -0.854 10.160 -15.071 1.00 62.44 100 VAL A C 1
ATOM 763 O O . VAL A 1 100 ? -1.749 9.415 -14.679 1.00 62.44 100 VAL A O 1
ATOM 766 N N . GLY A 1 101 ? 0.421 9.768 -15.112 1.00 68.31 101 GLY A N 1
ATOM 767 C CA . GLY A 1 101 ? 0.832 8.461 -14.597 1.00 68.31 101 GLY A CA 1
ATOM 768 C C . GLY A 1 101 ? 0.553 8.298 -13.103 1.00 68.31 101 GLY A C 1
ATOM 769 O O . GLY A 1 101 ? 0.389 9.288 -12.404 1.00 68.31 101 GLY A O 1
ATOM 770 N N . VAL A 1 102 ? 0.498 7.056 -12.625 1.00 79.38 102 VAL A N 1
ATOM 771 C CA . VAL A 1 102 ? 0.216 6.695 -11.226 1.00 79.38 102 VAL A CA 1
ATOM 772 C C . VAL A 1 102 ? 1.314 5.773 -10.705 1.00 79.38 102 VAL A C 1
ATOM 774 O O . VAL A 1 102 ? 1.762 4.865 -11.416 1.00 79.38 102 VAL A O 1
ATOM 777 N N . LEU A 1 103 ? 1.720 5.994 -9.455 1.00 83.12 103 LEU A N 1
ATOM 778 C CA . LEU A 1 103 ? 2.541 5.067 -8.679 1.00 83.12 103 LEU A CA 1
ATOM 779 C C . LEU A 1 103 ? 1.629 4.352 -7.673 1.00 83.12 103 LEU A C 1
ATOM 781 O O . LEU A 1 103 ? 0.942 5.005 -6.891 1.00 83.12 103 LEU A O 1
ATOM 785 N N . LYS A 1 104 ? 1.590 3.021 -7.728 1.00 83.81 104 LYS A N 1
ATOM 786 C CA . LYS A 1 104 ? 0.640 2.187 -6.982 1.00 83.81 104 LYS A CA 1
ATOM 787 C C . LYS A 1 104 ? 1.359 1.117 -6.168 1.00 83.81 104 LYS A C 1
ATOM 789 O O . LYS A 1 104 ? 2.286 0.505 -6.682 1.00 83.81 104 LYS A O 1
ATOM 794 N N . ILE A 1 105 ? 0.891 0.814 -4.964 1.00 82.19 105 ILE A N 1
ATOM 795 C CA . ILE A 1 105 ? 1.162 -0.459 -4.287 1.00 82.19 105 ILE A CA 1
ATOM 796 C C . ILE A 1 105 ? 0.018 -1.426 -4.627 1.00 82.19 105 ILE A C 1
ATOM 798 O O . ILE A 1 105 ? -1.144 -1.088 -4.425 1.00 82.19 105 ILE A O 1
ATOM 802 N N . ASP A 1 106 ? 0.317 -2.605 -5.182 1.00 75.12 106 ASP A N 1
ATOM 803 C CA . ASP A 1 106 ? -0.706 -3.660 -5.288 1.00 75.12 106 ASP A CA 1
ATOM 804 C C . ASP A 1 106 ? -0.878 -4.290 -3.914 1.00 75.12 106 ASP A C 1
ATOM 806 O O . ASP A 1 106 ? 0.071 -4.832 -3.342 1.00 75.12 106 ASP A O 1
ATOM 810 N N . ASP A 1 107 ? -2.090 -4.212 -3.401 1.00 67.56 107 ASP A N 1
ATOM 811 C CA . ASP A 1 107 ? -2.485 -4.752 -2.121 1.00 67.56 107 ASP A CA 1
ATOM 812 C C . ASP A 1 107 ? -3.216 -6.092 -2.265 1.00 67.56 107 ASP A C 1
ATOM 814 O O . ASP A 1 107 ? -3.472 -6.598 -3.363 1.00 67.56 107 ASP A O 1
ATOM 818 N N . GLY A 1 108 ? -3.493 -6.735 -1.133 1.00 57.34 108 GLY A N 1
ATOM 819 C CA . GLY A 1 108 ? -4.166 -8.026 -1.115 1.00 57.34 108 GLY A CA 1
ATOM 820 C C . GLY A 1 108 ? -4.157 -8.691 0.258 1.00 57.34 108 GLY A C 1
ATOM 821 O O . GLY A 1 108 ? -3.479 -8.216 1.173 1.00 57.34 108 GLY A O 1
ATOM 822 N N . PRO A 1 109 ? -4.900 -9.802 0.416 1.00 54.19 109 PRO A N 1
ATOM 823 C CA . PRO A 1 109 ? -4.930 -10.536 1.667 1.00 54.19 109 PRO A CA 1
ATOM 824 C C . PRO A 1 109 ? -3.549 -11.110 1.960 1.00 54.19 109 PRO A C 1
ATOM 826 O O . PRO A 1 109 ? -2.921 -11.757 1.116 1.00 54.19 109 PRO A O 1
ATOM 829 N N . VAL A 1 110 ? -3.098 -10.906 3.188 1.00 64.31 110 VAL A N 1
ATOM 830 C CA . VAL A 1 110 ? -1.802 -11.369 3.658 1.00 64.31 110 VAL A CA 1
ATOM 831 C C . VAL A 1 110 ? -1.954 -12.261 4.857 1.00 64.31 110 VAL A C 1
ATOM 833 O O . VAL A 1 110 ? -2.860 -12.141 5.671 1.00 64.31 110 VAL A O 1
ATOM 836 N N . HIS A 1 111 ? -1.009 -13.170 4.986 1.00 60.50 111 HIS A N 1
ATOM 837 C CA . HIS A 1 111 ? -0.868 -13.962 6.186 1.00 60.50 111 HIS A CA 1
ATOM 838 C C . HIS A 1 111 ? -0.643 -13.015 7.372 1.00 60.50 111 HIS A C 1
ATOM 840 O O . HIS A 1 111 ? 0.328 -12.265 7.372 1.00 60.50 111 HIS A O 1
ATOM 846 N N . ASN A 1 112 ? -1.525 -13.048 8.371 1.00 63.78 112 ASN A N 1
ATOM 847 C CA . ASN A 1 112 ? -1.505 -12.093 9.487 1.00 63.78 112 ASN A CA 1
ATOM 848 C C . ASN A 1 112 ? -0.866 -12.625 10.771 1.00 63.78 112 ASN A C 1
ATOM 850 O O . ASN A 1 112 ? -0.981 -12.018 11.836 1.00 63.78 112 ASN A O 1
ATOM 854 N N . TYR A 1 113 ? -0.215 -13.783 10.696 1.00 61.38 113 TYR A N 1
ATOM 855 C CA . TYR A 1 113 ? 0.481 -14.365 11.833 1.00 61.38 113 TYR A CA 1
ATOM 856 C C . TYR A 1 113 ? 1.934 -13.884 11.880 1.00 61.38 113 TYR A C 1
ATOM 858 O O . TYR A 1 113 ? 2.597 -13.723 10.855 1.00 61.38 113 TYR A O 1
ATOM 866 N N . VAL A 1 114 ? 2.456 -13.694 13.092 1.00 71.25 114 VAL A N 1
ATOM 867 C CA . VAL A 1 114 ? 3.845 -13.270 13.319 1.00 71.25 114 VAL A CA 1
ATOM 868 C C . VAL A 1 114 ? 4.827 -14.227 12.636 1.00 71.25 114 VAL A C 1
ATOM 870 O O . VAL A 1 114 ? 4.745 -15.446 12.784 1.00 71.25 114 VAL A O 1
ATOM 873 N N . GLY A 1 115 ? 5.774 -13.665 11.889 1.00 64.75 115 GLY A N 1
ATOM 874 C CA . GLY A 1 115 ? 6.773 -14.371 11.095 1.00 64.75 115 GLY A CA 1
ATOM 875 C C . GLY A 1 115 ? 6.373 -14.609 9.637 1.00 64.75 115 GLY A C 1
ATOM 876 O O . GLY A 1 115 ? 7.235 -15.011 8.850 1.00 64.75 115 GLY A O 1
ATOM 877 N N . ALA A 1 116 ? 5.115 -14.363 9.259 1.00 69.81 116 ALA A N 1
ATOM 878 C CA . ALA A 1 116 ? 4.667 -14.521 7.883 1.00 69.81 116 ALA A CA 1
ATOM 879 C C . ALA A 1 116 ? 5.355 -13.532 6.939 1.00 69.81 116 ALA A C 1
ATOM 881 O O . ALA A 1 116 ? 5.583 -12.380 7.301 1.00 69.81 116 ALA A O 1
ATOM 882 N N . ASN A 1 117 ? 5.668 -13.983 5.724 1.00 79.94 117 ASN A N 1
ATOM 883 C CA . ASN A 1 117 ? 6.247 -13.115 4.707 1.00 79.94 117 ASN A CA 1
ATOM 884 C C . ASN A 1 117 ? 5.137 -12.430 3.914 1.00 79.94 117 ASN A C 1
ATOM 886 O O . ASN A 1 117 ? 4.209 -13.088 3.445 1.00 79.94 117 ASN A O 1
ATOM 890 N N . ILE A 1 118 ? 5.291 -11.128 3.718 1.00 82.25 118 ILE A N 1
ATOM 891 C CA . ILE A 1 118 ? 4.416 -10.293 2.906 1.00 82.25 118 ILE A CA 1
ATOM 892 C C . ILE A 1 118 ? 5.251 -9.733 1.767 1.00 82.25 118 ILE A C 1
ATOM 894 O O . ILE A 1 118 ? 6.292 -9.120 1.999 1.00 82.25 118 ILE A O 1
ATOM 898 N N . GLN A 1 119 ? 4.801 -9.954 0.538 1.00 86.19 119 GLN A N 1
ATOM 899 C CA . GLN A 1 119 ? 5.403 -9.346 -0.637 1.00 86.19 119 GLN A CA 1
ATOM 900 C C . GLN A 1 119 ? 4.527 -8.184 -1.099 1.00 86.19 119 GLN A C 1
ATOM 902 O O . GLN A 1 119 ? 3.344 -8.364 -1.364 1.00 86.19 119 GLN A O 1
ATOM 907 N N . VAL A 1 120 ? 5.136 -7.007 -1.193 1.00 88.31 120 VAL A N 1
ATOM 908 C CA . VAL A 1 120 ? 4.491 -5.723 -1.470 1.00 88.31 120 VAL A CA 1
ATOM 909 C C . VAL A 1 120 ? 4.996 -5.224 -2.820 1.00 88.31 120 VAL A C 1
ATOM 911 O O . VAL A 1 120 ? 6.089 -4.651 -2.901 1.00 88.31 120 VAL A O 1
ATOM 914 N N . PRO A 1 121 ? 4.270 -5.504 -3.906 1.00 87.88 121 PRO A N 1
ATOM 915 C CA . PRO A 1 121 ? 4.597 -4.982 -5.225 1.00 87.88 121 PRO A CA 1
ATOM 916 C C . PRO A 1 121 ? 4.295 -3.485 -5.344 1.00 87.88 121 PRO A C 1
ATOM 918 O O . PRO A 1 121 ? 3.203 -3.030 -5.018 1.00 87.88 121 PRO A O 1
ATOM 921 N N . VAL A 1 122 ? 5.229 -2.734 -5.923 1.00 89.31 122 VAL A N 1
ATOM 922 C CA . VAL A 1 122 ? 5.003 -1.362 -6.389 1.00 89.31 122 VAL A CA 1
ATOM 923 C C . VAL A 1 122 ? 4.952 -1.351 -7.908 1.00 89.31 122 VAL A C 1
ATOM 925 O O . VAL A 1 122 ? 5.866 -1.844 -8.572 1.00 89.31 122 VAL A O 1
ATOM 928 N N . LEU A 1 123 ? 3.890 -0.777 -8.460 1.00 87.44 123 LEU A N 1
ATOM 929 C CA . LEU A 1 123 ? 3.641 -0.605 -9.880 1.00 87.44 123 LEU A CA 1
ATOM 930 C C . LEU A 1 123 ? 3.761 0.852 -10.289 1.00 87.44 123 LEU A C 1
ATOM 932 O O . LEU A 1 123 ? 3.354 1.761 -9.571 1.00 87.44 123 LEU A O 1
ATOM 936 N N . ILE A 1 124 ? 4.213 1.046 -11.518 1.00 86.50 124 ILE A N 1
ATOM 937 C CA . ILE A 1 124 ? 4.162 2.324 -12.209 1.00 86.50 124 ILE A CA 1
ATOM 938 C C . ILE A 1 124 ? 3.316 2.176 -13.476 1.00 86.50 124 ILE A C 1
ATOM 940 O O . ILE A 1 124 ? 3.525 1.249 -14.263 1.00 86.50 124 ILE A O 1
ATOM 944 N N . ARG A 1 125 ? 2.326 3.052 -13.674 1.00 81.31 125 ARG A N 1
ATOM 945 C CA . ARG A 1 125 ? 1.399 2.975 -14.818 1.00 81.31 125 ARG A CA 1
ATOM 946 C C . ARG A 1 125 ? 1.093 4.343 -15.414 1.00 81.31 125 ARG A C 1
ATOM 948 O O . ARG A 1 125 ? 1.258 5.358 -14.748 1.00 81.31 125 ARG A O 1
ATOM 955 N N . ILE A 1 126 ? 0.615 4.360 -16.658 1.00 72.12 126 ILE A N 1
ATOM 956 C CA . ILE A 1 126 ? 0.078 5.558 -17.323 1.00 72.12 126 ILE A CA 1
ATOM 957 C C . ILE A 1 126 ? -1.370 5.334 -17.799 1.00 72.12 126 ILE A C 1
ATOM 959 O O . ILE A 1 126 ? -1.718 4.199 -18.147 1.00 72.12 126 ILE A O 1
ATOM 963 N N . PRO A 1 127 ? -2.206 6.388 -17.851 1.00 62.19 127 PRO A N 1
ATOM 964 C CA . PRO A 1 127 ? -3.600 6.302 -18.267 1.00 62.19 127 PRO A CA 1
ATOM 965 C C . PRO A 1 127 ? -3.738 6.087 -19.775 1.00 62.19 127 PRO A C 1
ATOM 967 O O . PRO A 1 127 ? -2.786 6.159 -20.556 1.00 62.19 127 PRO A O 1
ATOM 970 N N . GLN A 1 128 ? -4.965 5.791 -20.205 1.00 49.78 128 GLN A N 1
ATOM 971 C CA . GLN A 1 128 ? -5.282 5.456 -21.589 1.00 49.78 128 GLN A CA 1
ATOM 972 C C . GLN A 1 128 ? -5.179 6.672 -22.535 1.00 49.78 128 GLN A C 1
ATOM 974 O O . GLN A 1 128 ? -6.175 7.295 -22.884 1.00 49.78 128 GLN A O 1
ATOM 979 N N . GLY A 1 129 ? -3.975 6.919 -23.045 1.00 48.97 129 GLY A N 1
ATOM 980 C CA . GLY A 1 129 ? -3.644 7.852 -24.122 1.00 48.97 129 GLY A CA 1
ATOM 981 C C . GLY A 1 129 ? -2.303 7.452 -24.738 1.00 48.97 129 GLY A C 1
ATOM 982 O O . GLY A 1 129 ? -1.515 6.766 -24.100 1.00 48.97 129 GLY A O 1
ATOM 983 N N . ASP A 1 130 ? -2.077 7.784 -26.007 1.00 52.00 130 ASP A N 1
ATOM 984 C CA . ASP A 1 130 ? -0.899 7.366 -26.779 1.00 52.00 130 ASP A CA 1
ATOM 985 C C . ASP A 1 130 ? 0.411 7.555 -25.978 1.00 52.00 130 ASP A C 1
ATOM 987 O O . ASP A 1 130 ? 0.710 8.661 -25.525 1.00 52.00 130 ASP A O 1
ATOM 991 N N . SER A 1 131 ? 1.206 6.487 -25.802 1.00 53.97 131 SER A N 1
ATOM 992 C CA . SER A 1 131 ? 2.463 6.491 -25.023 1.00 53.97 131 SER A CA 1
ATOM 993 C C . SER A 1 131 ? 3.518 7.458 -25.581 1.00 53.97 131 SER A C 1
ATOM 995 O O . SER A 1 131 ? 4.604 7.591 -25.029 1.00 53.97 131 SER A O 1
ATOM 997 N N . THR A 1 132 ? 3.212 8.109 -26.705 1.00 56.84 132 THR A N 1
ATOM 998 C CA . THR A 1 132 ? 3.974 9.181 -27.346 1.00 56.84 132 THR A CA 1
ATOM 999 C C . THR A 1 132 ? 3.817 10.544 -26.660 1.00 56.84 132 THR A C 1
ATOM 1001 O O . THR A 1 132 ? 4.584 11.454 -26.970 1.00 56.84 132 THR A O 1
ATOM 1004 N N . ILE A 1 133 ? 2.848 10.699 -25.747 1.00 59.81 133 ILE A N 1
ATOM 1005 C CA . ILE A 1 133 ? 2.573 11.957 -25.030 1.00 59.81 133 ILE A CA 1
ATOM 1006 C C . ILE A 1 133 ? 3.381 12.055 -23.726 1.00 59.81 133 ILE A C 1
ATOM 1008 O O . ILE A 1 133 ? 3.757 13.156 -23.325 1.00 59.81 133 ILE A O 1
ATOM 1012 N N . TYR A 1 134 ? 3.698 10.925 -23.086 1.00 67.94 134 TYR A N 1
ATOM 1013 C CA . TYR A 1 134 ? 4.510 10.923 -21.870 1.00 67.94 134 TYR A CA 1
ATOM 1014 C C . TYR A 1 134 ? 5.993 10.976 -22.206 1.00 67.94 134 TYR A C 1
ATOM 1016 O O . TYR A 1 134 ? 6.515 10.160 -22.968 1.00 67.94 134 TYR A O 1
ATOM 1024 N N . MET A 1 135 ? 6.683 11.941 -21.602 1.00 75.56 135 MET A N 1
ATOM 1025 C CA . MET A 1 135 ? 8.137 11.936 -21.608 1.00 75.56 135 MET A CA 1
ATOM 1026 C C . MET A 1 135 ? 8.632 10.720 -20.812 1.00 75.56 135 MET A C 1
ATOM 1028 O O . MET A 1 135 ? 8.090 10.446 -19.740 1.00 75.56 135 MET A O 1
ATOM 1032 N N . PRO A 1 136 ? 9.641 9.987 -21.312 1.00 86.75 136 PRO A N 1
ATOM 1033 C CA . PRO A 1 136 ? 10.267 8.922 -20.547 1.00 86.75 136 PRO A CA 1
ATOM 1034 C C . PRO A 1 136 ? 10.774 9.435 -19.199 1.00 86.75 136 PRO A C 1
ATOM 1036 O O . PRO A 1 136 ? 11.386 10.499 -19.126 1.00 86.75 136 PRO A O 1
ATOM 1039 N N . ILE A 1 137 ? 10.556 8.646 -18.153 1.00 89.50 137 ILE A N 1
ATOM 1040 C CA . ILE A 1 137 ? 11.025 8.910 -16.798 1.00 89.50 137 ILE A CA 1
ATOM 1041 C C . ILE A 1 137 ? 12.537 8.728 -16.781 1.00 89.50 137 ILE A C 1
ATOM 1043 O O . ILE A 1 137 ? 13.061 7.637 -17.013 1.00 89.50 137 ILE A O 1
ATOM 1047 N N . THR A 1 138 ? 13.246 9.810 -16.518 1.00 92.31 138 THR A N 1
ATOM 1048 C CA . THR A 1 138 ? 14.704 9.855 -16.417 1.00 92.31 138 THR A CA 1
ATOM 1049 C C . THR A 1 138 ? 15.176 9.889 -14.975 1.00 92.31 138 THR A C 1
ATOM 1051 O O . THR A 1 138 ? 16.280 9.424 -14.701 1.00 92.31 138 THR A O 1
ATOM 1054 N N . SER A 1 139 ? 14.353 10.385 -14.051 1.00 93.69 139 SER A N 1
ATOM 1055 C CA . SER A 1 139 ? 14.640 10.363 -12.621 1.00 93.69 139 SER A CA 1
ATOM 1056 C C . SER A 1 139 ? 13.374 10.316 -11.777 1.00 93.69 139 SER A C 1
ATOM 1058 O O . SER A 1 139 ? 12.352 10.888 -12.153 1.00 93.69 139 SER A O 1
ATOM 1060 N N . PHE A 1 140 ? 13.448 9.652 -10.628 1.00 94.44 140 PHE A N 1
ATOM 1061 C CA . PHE A 1 140 ? 12.408 9.686 -9.610 1.00 94.44 140 PHE A CA 1
ATOM 1062 C C . PHE A 1 140 ? 12.978 9.384 -8.226 1.00 94.44 140 PHE A C 1
ATOM 1064 O O . PHE A 1 140 ? 14.046 8.785 -8.095 1.00 94.44 140 PHE A O 1
ATOM 1071 N N . GLY A 1 141 ? 12.220 9.739 -7.197 1.00 94.75 141 GLY A N 1
ATOM 1072 C CA . GLY A 1 141 ? 12.414 9.210 -5.855 1.00 94.75 141 GLY A CA 1
ATOM 1073 C C . GLY A 1 141 ? 11.101 9.182 -5.092 1.00 94.75 141 GLY A C 1
ATOM 1074 O O . GLY A 1 141 ? 10.202 9.957 -5.414 1.00 94.75 141 GLY A O 1
ATOM 1075 N N . PHE A 1 142 ? 10.978 8.277 -4.130 1.00 94.44 142 PHE A N 1
ATOM 1076 C CA . PHE A 1 142 ? 9.841 8.190 -3.216 1.00 94.44 142 PHE A CA 1
ATOM 1077 C C . PHE A 1 142 ? 10.235 7.418 -1.956 1.00 94.44 142 PHE A C 1
ATOM 1079 O O . PHE A 1 142 ? 11.178 6.626 -1.967 1.00 94.44 142 PHE A O 1
ATOM 1086 N N . ASP A 1 143 ? 9.473 7.616 -0.889 1.00 92.88 143 ASP A N 1
ATOM 1087 C CA . ASP A 1 143 ? 9.597 6.876 0.360 1.00 92.88 143 ASP A CA 1
ATOM 1088 C C . ASP A 1 143 ? 8.442 5.876 0.501 1.00 92.88 143 ASP A C 1
ATOM 1090 O O . ASP A 1 143 ? 7.299 6.190 0.170 1.00 92.88 143 ASP A O 1
ATOM 1094 N N . ILE A 1 144 ? 8.724 4.697 1.052 1.00 94.06 144 ILE A N 1
ATOM 1095 C CA . ILE A 1 144 ? 7.731 3.746 1.557 1.00 94.06 144 ILE A CA 1
ATOM 1096 C C . ILE A 1 144 ? 7.711 3.825 3.076 1.00 94.06 144 ILE A C 1
ATOM 1098 O O . ILE A 1 144 ? 8.730 3.594 3.728 1.00 94.06 144 ILE A O 1
ATOM 1102 N N . ILE A 1 145 ? 6.543 4.120 3.633 1.00 92.12 145 ILE A N 1
ATOM 1103 C CA . ILE A 1 145 ? 6.299 4.233 5.067 1.00 92.12 145 ILE A CA 1
ATOM 1104 C C . ILE A 1 145 ? 5.501 3.020 5.531 1.00 92.12 145 ILE A C 1
ATOM 1106 O O . ILE A 1 145 ? 4.475 2.694 4.937 1.00 92.12 145 ILE A O 1
ATOM 1110 N N . TYR A 1 146 ? 5.959 2.378 6.602 1.00 92.06 146 TYR A N 1
ATOM 1111 C CA . TYR A 1 146 ? 5.306 1.217 7.208 1.00 92.06 146 TYR A CA 1
ATOM 1112 C C . TYR A 1 146 ? 5.472 1.233 8.732 1.00 92.06 146 TYR A C 1
ATOM 1114 O O . TYR A 1 146 ? 6.407 1.836 9.269 1.00 92.06 146 TYR A O 1
ATOM 1122 N N . SER A 1 147 ? 4.587 0.541 9.450 1.00 92.81 147 SER A N 1
ATOM 1123 C CA . SER A 1 147 ? 4.734 0.349 10.895 1.00 92.81 147 SER A CA 1
ATOM 1124 C C . SER A 1 147 ? 5.860 -0.644 11.180 1.00 92.81 147 SER A C 1
ATOM 1126 O O . SER A 1 147 ? 5.708 -1.845 10.973 1.00 92.81 147 SER A O 1
ATOM 1128 N N . SER A 1 148 ? 7.002 -0.168 11.688 1.00 92.94 148 SER A N 1
ATOM 1129 C CA . SER A 1 148 ? 8.103 -1.060 12.086 1.00 92.94 148 SER A CA 1
ATOM 1130 C C . SER A 1 148 ? 7.817 -1.871 13.353 1.00 92.94 148 SER A C 1
ATOM 1132 O O . SER A 1 148 ? 8.609 -2.731 13.733 1.00 92.94 148 SER A O 1
ATOM 1134 N N . GLU A 1 149 ? 6.718 -1.568 14.046 1.00 92.31 149 GLU A N 1
ATOM 1135 C CA . GLU A 1 149 ? 6.210 -2.399 15.138 1.00 92.31 149 GLU A CA 1
ATOM 1136 C C . GLU A 1 14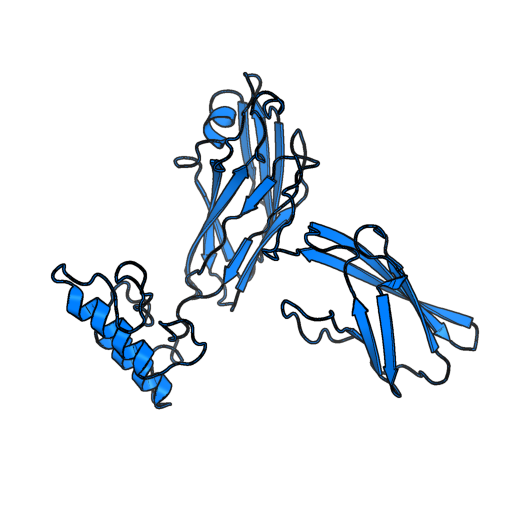9 ? 5.481 -3.630 14.584 1.00 92.31 149 GLU A C 1
ATOM 1138 O O . GLU A 1 149 ? 5.631 -4.725 15.125 1.00 92.31 149 GLU A O 1
ATOM 1143 N N . GLU A 1 150 ? 4.758 -3.470 13.474 1.00 88.25 150 GLU A N 1
ATOM 1144 C CA . GLU A 1 150 ? 3.940 -4.516 12.853 1.00 88.25 150 GLU A CA 1
ATOM 1145 C C . GLU A 1 150 ? 4.666 -5.306 11.773 1.00 88.25 150 GLU A C 1
ATOM 1147 O O . GLU A 1 150 ? 4.407 -6.498 11.623 1.00 88.25 150 GLU A O 1
ATOM 1152 N N . LEU A 1 151 ? 5.602 -4.680 11.061 1.00 92.12 151 LEU A N 1
ATOM 1153 C CA . LEU A 1 151 ? 6.342 -5.272 9.955 1.00 92.12 151 LEU A CA 1
ATOM 1154 C C . LEU A 1 151 ? 7.852 -5.074 10.128 1.00 92.12 151 LEU A C 1
ATOM 1156 O O . LEU A 1 151 ? 8.331 -4.014 10.519 1.00 92.12 151 LEU A O 1
ATOM 1160 N N . PHE A 1 152 ? 8.624 -6.091 9.762 1.00 94.44 152 PHE A N 1
ATOM 1161 C CA . PHE A 1 152 ? 10.076 -6.046 9.652 1.00 94.44 152 PHE A CA 1
ATOM 1162 C C . PHE A 1 152 ? 10.481 -6.133 8.180 1.00 94.44 152 PHE A C 1
ATOM 1164 O O . PHE A 1 152 ? 10.198 -7.126 7.510 1.00 94.44 152 PHE A O 1
ATOM 1171 N N . TYR A 1 153 ? 11.151 -5.106 7.663 1.00 96.06 153 TYR A N 1
ATOM 1172 C CA . TYR A 1 153 ? 11.663 -5.124 6.295 1.00 96.06 153 TYR A CA 1
ATOM 1173 C C . TYR A 1 153 ? 12.817 -6.127 6.142 1.00 96.06 153 TYR A C 1
ATOM 1175 O O . TYR A 1 153 ? 13.800 -6.073 6.883 1.00 96.06 153 TYR A O 1
ATOM 1183 N N . ILE A 1 154 ? 12.715 -7.024 5.157 1.00 94.94 154 ILE A N 1
ATOM 1184 C CA . ILE A 1 154 ? 13.736 -8.036 4.863 1.00 94.94 154 ILE A CA 1
ATOM 1185 C C . ILE A 1 154 ? 14.672 -7.534 3.764 1.00 94.94 154 ILE A C 1
ATOM 1187 O O . ILE A 1 154 ? 15.882 -7.420 3.961 1.00 94.94 154 ILE A O 1
ATOM 1191 N N . ASN A 1 155 ? 14.116 -7.310 2.575 1.00 95.06 155 ASN A N 1
ATOM 1192 C CA . ASN A 1 155 ? 14.838 -6.903 1.378 1.00 95.06 155 ASN A CA 1
ATOM 1193 C C . ASN A 1 155 ? 13.867 -6.411 0.295 1.00 95.06 155 ASN A C 1
ATOM 1195 O O . ASN A 1 155 ? 12.646 -6.485 0.435 1.00 95.06 155 ASN A O 1
ATOM 1199 N N . SER A 1 156 ? 14.440 -5.950 -0.811 1.00 93.44 156 SER A N 1
ATOM 1200 C CA . SER A 1 156 ? 13.733 -5.669 -2.053 1.00 93.44 156 SER A CA 1
ATOM 1201 C C . SER A 1 156 ? 14.180 -6.627 -3.153 1.00 93.44 156 SER A C 1
ATOM 1203 O O . SER A 1 156 ? 15.308 -7.127 -3.136 1.00 93.44 156 SER A O 1
ATOM 1205 N N . ASP A 1 157 ? 13.283 -6.885 -4.100 1.00 88.94 157 ASP A N 1
ATOM 1206 C CA . ASP A 1 157 ? 13.532 -7.674 -5.301 1.00 88.94 157 ASP A CA 1
ATOM 1207 C C . ASP A 1 157 ? 13.128 -6.878 -6.550 1.00 88.94 157 ASP A C 1
ATOM 1209 O O . ASP A 1 157 ? 11.991 -6.415 -6.678 1.00 88.94 157 ASP A O 1
ATOM 1213 N N . THR A 1 158 ? 14.072 -6.730 -7.477 1.00 88.38 158 THR A N 1
ATOM 1214 C CA . THR A 1 158 ? 13.876 -6.119 -8.798 1.00 88.38 158 THR A CA 1
ATOM 1215 C C . THR A 1 158 ? 13.967 -7.141 -9.935 1.00 88.38 158 THR A C 1
ATOM 1217 O O . THR A 1 158 ? 13.677 -6.811 -11.083 1.00 88.38 158 THR A O 1
ATOM 1220 N N . ALA A 1 159 ? 14.292 -8.411 -9.655 1.00 79.50 159 ALA A N 1
ATOM 1221 C CA . ALA A 1 159 ? 14.501 -9.440 -10.676 1.00 79.50 159 ALA A CA 1
ATOM 1222 C C . ALA A 1 159 ? 13.233 -9.749 -11.489 1.00 79.50 159 ALA A C 1
ATOM 1224 O O . ALA A 1 159 ? 13.323 -10.129 -12.656 1.00 79.50 159 ALA A O 1
ATOM 1225 N N . ASN A 1 160 ? 12.058 -9.556 -10.884 1.00 73.25 160 ASN A N 1
ATOM 1226 C CA . ASN A 1 160 ? 10.750 -9.698 -11.529 1.00 73.25 160 ASN A CA 1
ATOM 1227 C C . ASN A 1 160 ? 10.091 -8.339 -11.841 1.00 73.25 160 ASN A C 1
ATOM 1229 O O . ASN A 1 160 ? 8.900 -8.282 -12.156 1.00 73.25 160 ASN A O 1
ATOM 1233 N N . ALA A 1 161 ? 10.844 -7.242 -11.724 1.00 78.94 161 ALA A N 1
ATOM 1234 C CA . ALA A 1 161 ? 10.356 -5.879 -11.871 1.00 78.94 161 ALA A CA 1
ATOM 1235 C C . ALA A 1 161 ? 10.893 -5.240 -13.161 1.00 78.94 161 ALA A C 1
ATOM 1237 O O . ALA A 1 161 ? 11.973 -4.650 -13.210 1.00 78.94 161 ALA A O 1
ATOM 1238 N N . ASN A 1 162 ? 10.120 -5.370 -14.240 1.00 72.75 162 ASN A N 1
ATOM 1239 C CA . ASN A 1 162 ? 10.538 -4.970 -15.586 1.00 72.75 162 ASN A CA 1
ATOM 1240 C C . ASN A 1 162 ? 10.891 -3.475 -15.707 1.00 72.75 162 ASN A C 1
ATOM 1242 O O . ASN A 1 162 ? 11.690 -3.112 -16.574 1.00 72.75 162 ASN A O 1
ATOM 1246 N N . ALA A 1 163 ? 10.322 -2.614 -14.855 1.00 76.88 163 ALA A N 1
ATOM 1247 C CA . ALA A 1 163 ? 10.582 -1.177 -14.887 1.00 76.88 163 ALA A CA 1
ATOM 1248 C C . ALA A 1 163 ? 11.937 -0.792 -14.260 1.00 76.88 163 ALA A C 1
ATOM 1250 O O . ALA A 1 163 ? 12.626 0.078 -14.798 1.00 76.88 163 ALA A O 1
ATOM 1251 N N . ALA A 1 164 ? 12.372 -1.460 -13.183 1.00 79.88 164 ALA A N 1
ATOM 1252 C CA . ALA A 1 164 ? 13.641 -1.147 -12.508 1.00 79.88 164 ALA A CA 1
ATOM 1253 C C . ALA A 1 164 ? 14.870 -1.408 -13.390 1.00 79.88 164 ALA A C 1
ATOM 1255 O O . ALA A 1 164 ? 15.835 -0.642 -13.356 1.00 79.88 164 ALA A O 1
ATOM 1256 N N . VAL A 1 165 ? 14.811 -2.433 -14.249 1.00 81.12 165 VAL A N 1
ATOM 1257 C CA . VAL A 1 165 ? 15.937 -2.870 -15.095 1.00 81.12 165 VAL A CA 1
ATOM 1258 C C . VAL A 1 165 ? 16.507 -1.736 -15.957 1.00 81.12 165 VAL A C 1
ATOM 1260 O O . VAL A 1 165 ? 17.717 -1.693 -16.201 1.00 81.12 165 VAL A O 1
ATOM 1263 N N . GLN A 1 166 ? 15.670 -0.797 -16.418 1.00 79.81 166 GLN A N 1
ATOM 1264 C CA . GLN A 1 166 ? 16.131 0.332 -17.238 1.00 79.81 166 GLN A CA 1
ATOM 1265 C C . GLN A 1 166 ? 17.010 1.315 -16.456 1.00 79.81 166 GLN A C 1
ATOM 1267 O O . GLN A 1 166 ? 17.969 1.857 -17.013 1.00 79.81 166 GLN A O 1
ATOM 1272 N N . PHE A 1 167 ? 16.722 1.505 -15.170 1.00 87.25 167 PHE A N 1
ATOM 1273 C CA . PHE A 1 167 ? 17.486 2.375 -14.280 1.00 87.25 167 PHE A CA 1
ATOM 1274 C C . PHE A 1 167 ? 18.743 1.675 -13.758 1.00 87.25 167 PHE A C 1
ATOM 1276 O O . PHE A 1 167 ? 19.802 2.292 -13.712 1.00 87.25 167 PHE A O 1
ATOM 1283 N N . GLU A 1 168 ? 18.669 0.374 -13.468 1.00 84.56 168 GLU A N 1
ATOM 1284 C CA . GLU A 1 168 ? 19.828 -0.427 -13.050 1.00 84.56 168 GLU A CA 1
ATOM 1285 C C . GLU A 1 168 ? 20.878 -0.568 -14.162 1.00 84.56 168 GLU A C 1
ATOM 1287 O O . GLU A 1 168 ? 22.080 -0.484 -13.914 1.00 84.56 168 GLU A O 1
ATOM 1292 N N . SER A 1 169 ? 20.437 -0.769 -15.409 1.00 83.25 169 SER A N 1
ATOM 1293 C CA . SER A 1 169 ? 21.350 -1.042 -16.528 1.00 83.25 169 SER A CA 1
ATOM 1294 C C . SER A 1 169 ? 22.070 0.207 -17.039 1.00 83.25 169 SER A C 1
ATOM 1296 O O . SER A 1 169 ? 23.186 0.111 -17.549 1.00 83.25 169 SER A O 1
ATOM 1298 N N . ASN A 1 170 ? 21.428 1.376 -16.944 1.00 81.31 170 ASN A N 1
ATOM 1299 C CA . ASN A 1 170 ? 21.874 2.616 -17.590 1.00 81.31 170 ASN A CA 1
ATOM 1300 C C . ASN A 1 170 ? 21.881 3.818 -16.630 1.00 81.31 170 ASN A C 1
ATOM 1302 O O . ASN A 1 170 ? 21.697 4.964 -17.062 1.00 81.31 170 ASN A O 1
ATOM 1306 N N . GLY A 1 171 ? 22.031 3.577 -15.330 1.00 87.31 171 GLY A N 1
ATOM 1307 C CA . GLY A 1 171 ? 21.778 4.596 -14.325 1.00 87.31 171 GLY A CA 1
ATOM 1308 C C . GLY A 1 171 ? 22.125 4.187 -12.899 1.00 87.31 171 GLY A C 1
ATOM 1309 O O . GLY A 1 171 ? 23.074 3.443 -12.656 1.00 87.31 171 GLY A O 1
ATOM 1310 N N . ILE A 1 172 ? 21.370 4.749 -11.964 1.00 89.81 172 ILE A N 1
ATOM 1311 C CA . ILE A 1 172 ? 21.422 4.497 -10.529 1.00 89.81 172 ILE A CA 1
ATOM 1312 C C . ILE A 1 172 ? 20.012 4.090 -10.111 1.00 89.81 172 ILE A C 1
ATOM 1314 O O . ILE A 1 172 ? 19.050 4.746 -10.500 1.00 89.81 172 ILE A O 1
ATOM 1318 N N . PHE A 1 173 ? 19.907 3.027 -9.323 1.00 93.38 173 PHE A N 1
ATOM 1319 C CA . PHE A 1 173 ? 18.686 2.621 -8.638 1.00 93.38 173 PHE A CA 1
ATOM 1320 C C . PHE A 1 173 ? 19.093 2.195 -7.229 1.00 93.38 173 PHE A C 1
ATOM 1322 O O . PHE A 1 173 ? 19.861 1.244 -7.063 1.00 93.38 173 PHE A O 1
ATOM 1329 N N . THR A 1 174 ? 18.663 2.943 -6.220 1.00 94.81 174 THR A N 1
ATOM 1330 C CA . THR A 1 174 ? 19.058 2.737 -4.825 1.00 94.81 174 THR A CA 1
ATOM 1331 C C . THR A 1 174 ? 17.841 2.531 -3.950 1.00 94.81 174 THR A C 1
ATOM 1333 O O . THR A 1 174 ? 16.845 3.235 -4.086 1.00 94.81 174 THR A O 1
ATOM 1336 N N . VAL A 1 175 ? 17.968 1.582 -3.026 1.00 96.06 175 VAL A N 1
ATOM 1337 C CA . VAL A 1 175 ? 16.992 1.299 -1.976 1.00 96.06 175 VAL A CA 1
ATOM 1338 C C . VAL A 1 175 ? 17.719 1.419 -0.641 1.00 96.06 175 VAL A C 1
ATOM 1340 O O . VAL A 1 175 ? 18.605 0.611 -0.350 1.00 96.06 175 VAL A O 1
ATOM 1343 N N . ASP A 1 176 ? 17.378 2.429 0.154 1.00 96.44 176 ASP A N 1
ATOM 1344 C CA . ASP A 1 176 ? 17.930 2.651 1.491 1.00 96.44 176 ASP A CA 1
ATOM 1345 C C . ASP A 1 176 ? 16.856 2.402 2.554 1.00 96.44 176 ASP A C 1
ATOM 1347 O O . ASP A 1 176 ? 15.872 3.125 2.653 1.00 96.44 176 ASP A O 1
ATOM 1351 N N . ALA A 1 177 ? 17.059 1.367 3.366 1.00 94.88 177 ALA A N 1
ATOM 1352 C CA . ALA A 1 177 ? 16.201 1.025 4.500 1.00 94.88 177 ALA A CA 1
ATOM 1353 C C . ALA A 1 177 ? 16.945 1.170 5.841 1.00 94.88 177 ALA A C 1
ATOM 1355 O O . ALA A 1 177 ? 16.697 0.426 6.789 1.00 94.88 177 ALA A O 1
ATOM 1356 N N . SER A 1 178 ? 17.920 2.083 5.921 1.00 90.75 178 SER A N 1
ATOM 1357 C CA . SER A 1 178 ? 18.703 2.337 7.139 1.00 90.75 178 SER A CA 1
ATOM 1358 C C . SER A 1 178 ? 17.877 2.941 8.279 1.00 90.75 178 SER A C 1
ATOM 1360 O O . SER A 1 178 ? 18.269 2.836 9.445 1.00 90.75 178 SER A O 1
ATOM 1362 N N . SER A 1 179 ? 16.728 3.539 7.956 1.00 91.00 179 SER A N 1
ATOM 1363 C CA . SER A 1 179 ? 15.783 4.101 8.918 1.00 91.00 179 SER A CA 1
ATOM 1364 C C . SER A 1 179 ? 14.614 3.144 9.156 1.00 91.00 179 SER A C 1
ATOM 1366 O O . SER A 1 179 ? 13.975 2.671 8.225 1.00 91.00 179 SER A O 1
ATOM 1368 N N . SER A 1 180 ? 14.305 2.865 10.422 1.00 89.50 180 SER A N 1
ATOM 1369 C CA . SER A 1 180 ? 13.162 2.013 10.777 1.00 89.50 180 SER A CA 1
ATOM 1370 C C . SER A 1 180 ? 11.845 2.645 10.322 1.00 89.50 180 SER A C 1
ATOM 1372 O O . SER A 1 180 ? 11.625 3.830 10.569 1.00 89.50 180 SER A O 1
ATOM 1374 N N . GLY A 1 181 ? 10.973 1.854 9.690 1.00 91.25 181 GLY A N 1
ATOM 1375 C CA . GLY A 1 181 ? 9.654 2.301 9.224 1.00 91.25 181 GLY A CA 1
ATOM 1376 C C . GLY A 1 181 ? 9.668 3.140 7.941 1.00 91.25 181 GLY A C 1
ATOM 1377 O O . GLY A 1 181 ? 8.607 3.584 7.509 1.00 91.25 181 GLY A O 1
ATOM 1378 N N . ILE A 1 182 ? 10.843 3.364 7.335 1.00 94.00 182 ILE A N 1
ATOM 1379 C CA . ILE A 1 182 ? 10.999 4.138 6.097 1.00 94.00 182 ILE A CA 1
ATOM 1380 C C . ILE A 1 182 ? 11.964 3.413 5.154 1.00 94.00 182 ILE A C 1
ATOM 1382 O O . ILE A 1 182 ? 13.078 3.068 5.540 1.00 94.00 182 ILE A O 1
ATOM 1386 N N . ILE A 1 183 ? 11.556 3.213 3.905 1.00 97.19 183 ILE A N 1
ATOM 1387 C CA . ILE A 1 183 ? 12.435 2.758 2.821 1.00 97.19 183 ILE A CA 1
ATOM 1388 C C . ILE A 1 183 ? 12.487 3.872 1.788 1.00 97.19 183 ILE A C 1
ATOM 1390 O O . ILE A 1 183 ? 11.448 4.254 1.265 1.00 97.19 183 ILE A O 1
ATOM 1394 N N . GLN A 1 184 ? 13.675 4.382 1.488 1.00 97.12 184 GLN A N 1
ATOM 1395 C CA . GLN A 1 184 ? 13.872 5.440 0.503 1.00 97.12 184 GLN A CA 1
ATOM 1396 C C . GLN A 1 184 ? 14.319 4.842 -0.824 1.00 97.12 184 GLN A C 1
ATOM 1398 O O . GLN A 1 184 ? 15.235 4.013 -0.869 1.00 97.12 184 GLN A O 1
ATOM 1403 N N . ILE A 1 185 ? 13.662 5.255 -1.901 1.00 96.56 185 ILE A N 1
ATOM 1404 C CA . ILE A 1 185 ? 13.946 4.812 -3.257 1.00 96.56 185 ILE A CA 1
ATOM 1405 C C . ILE A 1 185 ? 14.371 6.033 -4.058 1.00 96.56 185 ILE A C 1
ATOM 1407 O O . ILE A 1 185 ? 13.652 7.027 -4.113 1.00 96.56 185 ILE A O 1
ATOM 1411 N N . GLU A 1 186 ? 15.513 5.934 -4.730 1.00 95.75 186 GLU A N 1
ATOM 1412 C CA . GLU A 1 186 ? 15.961 6.933 -5.698 1.00 95.75 186 GLU A CA 1
ATOM 1413 C C . GLU A 1 186 ? 16.427 6.231 -6.968 1.00 95.75 186 GLU A C 1
ATOM 1415 O O . GLU A 1 186 ? 17.136 5.222 -6.922 1.00 95.75 186 GLU A O 1
ATOM 1420 N N . ALA A 1 187 ? 16.053 6.777 -8.119 1.00 94.75 187 ALA A N 1
ATOM 1421 C CA . ALA A 1 187 ? 16.513 6.282 -9.398 1.00 94.75 187 ALA A CA 1
ATOM 1422 C C . ALA A 1 187 ? 16.780 7.416 -10.384 1.00 94.75 187 ALA A C 1
ATOM 1424 O O . ALA A 1 187 ? 16.075 8.422 -10.438 1.00 94.75 187 ALA A O 1
ATOM 1425 N N . SER A 1 188 ? 17.804 7.239 -11.211 1.00 94.69 188 SER A N 1
ATOM 1426 C CA . SER A 1 188 ? 18.088 8.125 -12.337 1.00 94.69 188 SER A CA 1
ATOM 1427 C C . SER A 1 188 ? 18.764 7.363 -13.465 1.00 94.69 188 SER A C 1
ATOM 1429 O O . SER A 1 188 ? 19.488 6.403 -13.225 1.00 94.69 188 SER A O 1
ATOM 1431 N N . THR A 1 189 ? 18.559 7.777 -14.709 1.00 91.62 189 THR A N 1
ATOM 1432 C CA . THR A 1 189 ? 19.255 7.224 -15.873 1.00 91.62 189 THR A CA 1
ATOM 1433 C C . THR A 1 189 ? 19.771 8.336 -16.773 1.00 91.62 189 THR A C 1
ATOM 1435 O O . THR A 1 189 ? 19.156 9.387 -16.924 1.00 91.62 189 THR A O 1
ATOM 1438 N N . ILE A 1 190 ? 20.919 8.085 -17.399 1.00 84.75 190 ILE A N 1
ATOM 1439 C CA . ILE A 1 190 ? 21.491 8.946 -18.446 1.00 84.75 190 ILE A CA 1
ATOM 1440 C C . ILE A 1 190 ? 21.101 8.475 -19.863 1.00 84.75 190 ILE A C 1
ATOM 1442 O O . ILE A 1 190 ? 21.575 9.033 -20.853 1.00 84.75 190 ILE A O 1
ATOM 1446 N N . GLY A 1 191 ? 20.299 7.406 -19.958 1.00 80.19 191 GLY A N 1
ATOM 1447 C CA . GLY A 1 191 ? 19.848 6.771 -21.196 1.00 80.19 191 GLY A CA 1
ATOM 1448 C C . GLY A 1 191 ? 18.531 7.336 -21.738 1.00 80.19 191 GLY A C 1
ATOM 1449 O O . GLY A 1 191 ? 18.199 8.497 -21.533 1.00 80.19 191 GLY A O 1
ATOM 1450 N N . GLN A 1 192 ? 17.769 6.506 -22.457 1.00 78.62 192 GLN A N 1
ATOM 1451 C CA . GLN A 1 192 ? 16.497 6.897 -23.092 1.00 78.62 192 GLN A CA 1
ATOM 1452 C C . GLN A 1 192 ? 15.328 7.106 -22.102 1.00 78.62 192 GLN A C 1
ATOM 1454 O O . GLN A 1 192 ? 14.216 7.375 -22.546 1.00 78.62 192 GLN A O 1
ATOM 1459 N N . GLY A 1 193 ? 15.564 7.012 -20.787 1.00 83.00 193 GLY A N 1
ATOM 1460 C CA . GLY A 1 193 ? 14.504 7.000 -19.779 1.00 83.00 193 GLY A CA 1
ATOM 1461 C C . GLY A 1 193 ? 13.648 5.732 -19.844 1.00 83.00 193 GLY A C 1
ATOM 1462 O O . GLY A 1 193 ? 13.847 4.862 -20.695 1.00 83.00 193 GLY A O 1
ATOM 1463 N N . TYR A 1 194 ? 12.691 5.620 -18.932 1.00 87.19 194 TYR A N 1
ATOM 1464 C CA . TYR A 1 194 ? 11.716 4.540 -18.891 1.00 87.19 194 TYR A CA 1
ATOM 1465 C C . TYR A 1 194 ? 10.332 5.046 -19.297 1.00 87.19 194 TYR A C 1
ATOM 1467 O O . TYR A 1 194 ? 9.859 6.049 -18.773 1.00 87.19 194 TYR A O 1
ATOM 1475 N N . ALA A 1 195 ? 9.672 4.353 -20.221 1.00 85.06 195 ALA A N 1
ATOM 1476 C CA . ALA A 1 195 ? 8.297 4.646 -20.613 1.00 85.06 195 ALA A CA 1
ATOM 1477 C C . ALA A 1 195 ? 7.374 3.563 -20.027 1.00 85.06 195 ALA A C 1
ATOM 1479 O O . ALA A 1 195 ? 7.411 2.433 -20.526 1.00 85.06 195 ALA A O 1
ATOM 1480 N N . PRO A 1 196 ? 6.578 3.869 -18.983 1.00 79.31 196 PRO A N 1
ATOM 1481 C CA . PRO A 1 196 ? 5.662 2.899 -18.390 1.00 79.31 196 PRO A CA 1
ATOM 1482 C C . PRO A 1 196 ? 4.581 2.461 -19.371 1.00 79.31 196 PRO A C 1
ATOM 1484 O O . PRO A 1 196 ? 4.175 3.218 -20.257 1.00 79.31 196 PRO A O 1
ATOM 1487 N N . THR A 1 197 ? 4.086 1.238 -19.206 1.00 76.50 197 THR A N 1
ATOM 1488 C CA . THR A 1 197 ? 2.985 0.726 -20.019 1.00 76.50 197 THR A CA 1
ATOM 1489 C C . THR A 1 197 ? 1.622 0.978 -19.376 1.00 76.50 197 THR A C 1
ATOM 1491 O O . THR A 1 197 ? 1.482 1.208 -18.175 1.00 76.50 197 THR A O 1
ATOM 1494 N N . LYS A 1 198 ? 0.572 0.877 -20.199 1.00 68.38 198 LYS A N 1
ATOM 1495 C CA . LYS A 1 198 ? -0.825 0.952 -19.747 1.00 68.38 198 LYS A CA 1
ATOM 1496 C C . LYS A 1 198 ? -1.180 -0.141 -18.731 1.00 68.38 198 LYS A C 1
ATOM 1498 O O . LYS A 1 198 ? -2.012 0.081 -17.863 1.00 68.38 198 LYS A O 1
ATOM 1503 N N . ALA A 1 199 ? -0.613 -1.339 -18.885 1.00 66.56 199 ALA A N 1
ATOM 1504 C CA . ALA A 1 199 ? -0.939 -2.471 -18.019 1.00 66.56 199 ALA A CA 1
ATOM 1505 C C . ALA A 1 199 ? -0.431 -2.273 -16.580 1.00 66.56 199 ALA A C 1
ATOM 1507 O O . ALA A 1 199 ? -0.872 -2.989 -15.686 1.00 66.56 199 ALA A O 1
ATOM 1508 N N . GLY A 1 200 ? 0.449 -1.290 -16.370 1.00 75.44 200 GLY A N 1
ATOM 1509 C CA . GLY A 1 200 ? 1.255 -1.186 -15.172 1.00 75.44 200 GLY A CA 1
ATOM 1510 C C . GLY A 1 200 ? 2.442 -2.130 -15.268 1.00 75.44 200 GLY A C 1
ATOM 1511 O O . GLY A 1 200 ? 2.318 -3.289 -15.663 1.00 75.44 200 GLY A O 1
ATOM 1512 N N . ASP A 1 201 ? 3.606 -1.614 -14.917 1.00 83.25 201 ASP A N 1
ATOM 1513 C CA . ASP A 1 201 ? 4.819 -2.400 -14.817 1.00 83.25 201 ASP A CA 1
ATOM 1514 C C . ASP A 1 201 ? 5.280 -2.412 -13.371 1.00 83.25 201 ASP A C 1
ATOM 1516 O O . ASP A 1 201 ? 5.328 -1.374 -12.706 1.00 83.25 201 ASP A O 1
ATOM 1520 N N . TYR A 1 202 ? 5.638 -3.595 -12.884 1.00 86.69 202 TYR A N 1
ATOM 1521 C CA . TYR A 1 202 ? 6.221 -3.721 -11.560 1.00 86.69 202 TYR A CA 1
ATOM 1522 C C . TYR A 1 202 ? 7.592 -3.047 -11.542 1.00 86.69 202 TYR A C 1
ATOM 1524 O O . TYR A 1 202 ? 8.470 -3.343 -12.363 1.00 86.69 202 TYR A O 1
ATOM 1532 N N . LEU A 1 203 ? 7.741 -2.121 -10.601 1.00 90.44 203 LEU A N 1
ATOM 1533 C CA . LEU A 1 203 ? 8.945 -1.348 -10.353 1.00 90.44 203 LEU A CA 1
ATOM 1534 C C . LEU A 1 203 ? 9.841 -2.020 -9.327 1.00 90.44 203 LEU A C 1
ATOM 1536 O O . LEU A 1 203 ? 11.044 -2.097 -9.535 1.00 90.44 203 LEU A O 1
ATOM 1540 N N . ILE A 1 204 ? 9.268 -2.527 -8.243 1.00 93.19 204 ILE A N 1
ATOM 1541 C CA . ILE A 1 204 ? 10.013 -3.159 -7.158 1.00 93.19 204 ILE A CA 1
ATOM 1542 C C . ILE A 1 204 ? 9.054 -3.984 -6.307 1.00 93.19 204 ILE A C 1
ATOM 1544 O O . ILE A 1 204 ? 7.886 -3.631 -6.168 1.00 93.19 204 ILE A O 1
ATOM 1548 N N . TYR A 1 205 ? 9.548 -5.072 -5.728 1.00 91.19 205 TYR A N 1
ATOM 1549 C CA . TYR A 1 205 ? 8.840 -5.826 -4.702 1.00 91.19 205 TYR A CA 1
ATOM 1550 C C . TYR A 1 205 ? 9.560 -5.637 -3.373 1.00 91.19 205 TYR A C 1
ATOM 1552 O O . TYR A 1 205 ? 10.761 -5.896 -3.286 1.00 91.19 205 TYR A O 1
ATOM 1560 N N . PHE A 1 206 ? 8.847 -5.219 -2.332 1.00 93.81 206 PHE A N 1
ATOM 1561 C CA . PHE A 1 206 ? 9.373 -5.201 -0.968 1.00 93.81 206 PHE A CA 1
ATOM 1562 C C . PHE A 1 206 ? 8.916 -6.448 -0.229 1.00 93.81 206 PHE A C 1
ATOM 1564 O O . PHE A 1 206 ? 7.736 -6.786 -0.244 1.00 93.81 206 PHE A O 1
ATOM 1571 N N . ASN A 1 207 ? 9.843 -7.137 0.425 1.00 91.81 207 ASN A N 1
ATOM 1572 C CA . ASN A 1 207 ? 9.517 -8.290 1.246 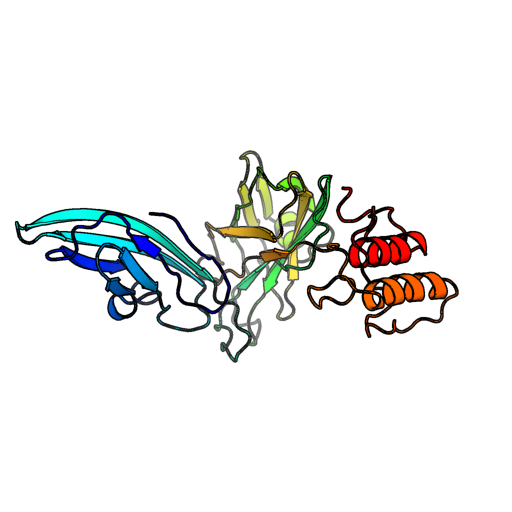1.00 91.81 207 ASN A CA 1
ATOM 1573 C C . ASN A 1 207 ? 9.593 -7.883 2.715 1.00 91.81 207 ASN A C 1
ATOM 1575 O O . ASN A 1 207 ? 10.642 -7.458 3.210 1.00 91.81 207 ASN A O 1
ATOM 1579 N N . PHE A 1 208 ? 8.473 -8.038 3.403 1.00 93.06 208 PHE A N 1
ATOM 1580 C CA . PHE A 1 208 ? 8.331 -7.819 4.829 1.00 93.06 208 PHE A CA 1
ATOM 1581 C C . PHE A 1 208 ? 8.089 -9.140 5.539 1.00 93.06 208 PHE A C 1
ATOM 1583 O O . PHE A 1 208 ? 7.615 -10.112 4.953 1.00 93.06 208 PHE A O 1
ATOM 1590 N N . GLN A 1 209 ? 8.389 -9.149 6.826 1.00 89.25 209 GLN A N 1
ATOM 1591 C CA . GLN A 1 209 ? 7.952 -10.164 7.760 1.00 89.25 209 GLN A CA 1
ATOM 1592 C C . GLN A 1 209 ? 6.995 -9.534 8.769 1.00 89.25 209 GLN A C 1
ATOM 1594 O O . GLN A 1 209 ? 7.305 -8.484 9.324 1.00 89.25 209 GLN A O 1
ATOM 1599 N N . VAL A 1 210 ? 5.869 -10.181 9.055 1.00 82.12 210 VAL A N 1
ATOM 1600 C CA . VAL A 1 210 ? 4.962 -9.759 10.128 1.00 82.12 210 VAL A CA 1
ATOM 1601 C C . VAL A 1 210 ? 5.678 -9.862 11.475 1.00 82.12 210 VAL A C 1
ATOM 1603 O O . VAL A 1 210 ? 6.088 -10.944 11.885 1.00 82.12 210 VAL A O 1
ATOM 1606 N N . ASN A 1 211 ? 5.822 -8.750 12.185 1.00 85.88 211 ASN A N 1
ATOM 1607 C CA . ASN A 1 211 ? 6.375 -8.679 13.537 1.00 85.88 211 ASN A CA 1
ATOM 1608 C C . ASN A 1 211 ? 5.272 -8.682 14.613 1.00 85.88 211 ASN A C 1
ATOM 1610 O O . ASN A 1 211 ? 5.468 -9.239 15.693 1.00 85.88 211 ASN A O 1
ATOM 1614 N N . MET A 1 212 ? 4.093 -8.134 14.301 1.00 82.12 212 MET A N 1
ATOM 1615 C CA . MET A 1 212 ? 2.904 -8.147 15.162 1.00 82.12 212 MET A CA 1
ATOM 1616 C C . MET A 1 212 ? 1.659 -8.433 14.318 1.00 82.12 212 MET A C 1
ATOM 1618 O O . MET A 1 212 ? 1.519 -7.892 13.227 1.00 82.12 212 MET A O 1
ATOM 1622 N N . SER A 1 213 ? 0.762 -9.301 14.790 1.00 72.62 213 SER A N 1
ATOM 1623 C CA . SER A 1 213 ? -0.509 -9.556 14.104 1.00 72.62 213 SER A CA 1
ATOM 1624 C C . SER A 1 213 ? -1.399 -8.320 14.183 1.00 72.62 213 SER A C 1
ATOM 1626 O O . SER A 1 213 ? -1.665 -7.834 15.285 1.00 72.62 213 SER A O 1
ATOM 1628 N N . ALA A 1 214 ? -1.882 -7.860 13.041 1.00 68.06 214 ALA A N 1
ATOM 1629 C CA . ALA A 1 214 ? -2.868 -6.800 12.936 1.00 68.06 214 ALA A CA 1
ATOM 1630 C C . ALA A 1 214 ? -3.974 -7.265 11.989 1.00 68.06 214 ALA A C 1
ATOM 1632 O O . ALA A 1 214 ? -3.756 -8.168 11.181 1.00 68.06 214 ALA A O 1
ATOM 1633 N N . ASP A 1 215 ? -5.153 -6.658 12.091 1.00 63.81 215 ASP A N 1
ATOM 1634 C CA . ASP A 1 215 ? -6.238 -6.902 11.134 1.00 63.81 215 ASP A CA 1
ATOM 1635 C C . ASP A 1 215 ? -5.893 -6.323 9.746 1.00 63.81 215 ASP A C 1
ATOM 1637 O O . ASP A 1 215 ? -6.425 -6.761 8.724 1.00 63.81 215 ASP A O 1
ATOM 1641 N N . GLN A 1 216 ? -4.950 -5.379 9.714 1.00 75.88 216 GLN A N 1
ATOM 1642 C CA . GLN A 1 216 ? -4.502 -4.649 8.541 1.00 75.88 216 GLN A CA 1
ATOM 1643 C C . GLN A 1 216 ? -3.070 -4.150 8.746 1.00 75.88 216 GLN A C 1
ATOM 1645 O O . GLN A 1 216 ? -2.704 -3.739 9.845 1.00 75.88 216 GLN A O 1
ATOM 1650 N N . TYR A 1 217 ? -2.280 -4.176 7.679 1.00 81.19 217 TYR A N 1
ATOM 1651 C CA . TYR A 1 217 ? -0.958 -3.575 7.608 1.00 81.19 217 TYR A CA 1
ATOM 1652 C C . TYR A 1 217 ? -0.969 -2.470 6.567 1.00 81.19 217 TYR A C 1
ATOM 1654 O O . TYR A 1 217 ? -1.101 -2.727 5.366 1.00 81.19 217 TYR A O 1
ATOM 1662 N N . ASP A 1 218 ? -0.784 -1.245 7.034 1.00 81.25 218 ASP A N 1
ATOM 1663 C CA . ASP A 1 218 ? -0.753 -0.093 6.155 1.00 81.25 218 ASP A CA 1
ATOM 1664 C C . ASP A 1 218 ? 0.648 0.178 5.620 1.00 81.25 218 ASP A C 1
ATOM 1666 O O . ASP A 1 218 ? 1.624 0.278 6.377 1.00 81.25 218 ASP A O 1
ATOM 1670 N N . ILE A 1 219 ? 0.737 0.354 4.302 1.00 85.75 219 ILE A N 1
ATOM 1671 C CA . ILE A 1 219 ? 1.984 0.691 3.624 1.00 85.75 219 ILE A CA 1
ATOM 1672 C C . ILE A 1 219 ? 1.721 1.835 2.648 1.00 85.75 219 ILE A C 1
ATOM 1674 O O . ILE A 1 219 ? 0.920 1.723 1.720 1.00 85.75 219 ILE A O 1
ATOM 1678 N N . TYR A 1 220 ? 2.424 2.948 2.851 1.00 86.44 220 TYR A N 1
ATOM 1679 C CA . TYR A 1 220 ? 2.169 4.201 2.143 1.00 86.44 220 TYR A CA 1
ATOM 1680 C C . TYR A 1 220 ? 3.371 4.652 1.322 1.00 86.44 220 TYR A C 1
ATOM 1682 O O . TYR A 1 220 ? 4.507 4.547 1.774 1.00 86.44 220 TYR A O 1
ATOM 1690 N N . ILE A 1 221 ? 3.116 5.254 0.165 1.00 84.75 221 ILE A N 1
ATOM 1691 C CA . ILE A 1 221 ? 4.093 6.011 -0.611 1.00 84.75 221 ILE A CA 1
ATOM 1692 C C . ILE A 1 221 ? 4.058 7.477 -0.156 1.00 84.75 221 ILE A C 1
ATOM 1694 O O . ILE A 1 221 ? 2.984 8.055 0.012 1.00 84.75 221 ILE A O 1
ATOM 1698 N N . ARG A 1 222 ? 5.223 8.106 0.036 1.00 86.06 222 ARG A N 1
ATOM 1699 C CA . ARG A 1 222 ? 5.362 9.540 0.354 1.00 86.06 222 ARG A CA 1
ATOM 1700 C C . ARG A 1 222 ? 6.576 10.170 -0.327 1.00 86.06 222 ARG A C 1
ATOM 1702 O O . ARG A 1 222 ? 7.371 9.481 -0.954 1.00 86.06 222 ARG A O 1
ATOM 1709 N N . ASN A 1 223 ? 6.722 11.490 -0.166 1.00 85.06 223 ASN A N 1
ATOM 1710 C CA . ASN A 1 223 ? 7.921 12.260 -0.530 1.00 85.06 223 ASN A CA 1
ATOM 1711 C C . ASN A 1 223 ? 8.403 12.010 -1.967 1.00 85.06 223 ASN A C 1
ATOM 1713 O O . ASN A 1 223 ? 9.581 11.764 -2.223 1.00 85.06 223 ASN A O 1
ATOM 1717 N N . VAL A 1 224 ? 7.464 12.066 -2.908 1.00 86.06 224 VAL A N 1
ATOM 1718 C CA . VAL A 1 224 ? 7.733 11.816 -4.322 1.00 86.06 224 VAL A CA 1
ATOM 1719 C C . VAL A 1 224 ? 8.556 12.957 -4.920 1.00 86.06 224 VAL A C 1
ATOM 1721 O O . VAL A 1 224 ? 8.386 14.124 -4.569 1.00 86.06 224 VAL A O 1
ATOM 1724 N N . SER A 1 225 ? 9.460 12.630 -5.836 1.00 90.25 225 SER A N 1
ATOM 1725 C CA . SER A 1 225 ? 10.328 13.591 -6.512 1.00 90.25 225 SER A CA 1
ATOM 1726 C C . SER A 1 225 ? 10.673 13.157 -7.939 1.00 90.25 225 SER A C 1
ATOM 1728 O O . SER A 1 225 ? 10.396 12.031 -8.356 1.00 90.25 225 SER A O 1
ATOM 1730 N N . GLY A 1 226 ? 11.302 14.062 -8.693 1.00 90.06 226 GLY A N 1
ATOM 1731 C CA . GLY A 1 226 ? 11.708 13.828 -10.079 1.00 90.06 226 GLY A CA 1
ATOM 1732 C C . GLY A 1 226 ? 10.542 13.938 -11.057 1.00 90.06 226 GLY A C 1
ATOM 1733 O O . GLY A 1 226 ? 9.634 14.745 -10.865 1.00 90.06 226 GLY A O 1
ATOM 1734 N N . ASP A 1 227 ? 10.568 13.125 -12.109 1.00 88.38 227 ASP A N 1
ATOM 1735 C CA . ASP A 1 227 ? 9.616 13.203 -13.225 1.00 88.38 227 ASP A CA 1
ATOM 1736 C C . ASP A 1 227 ? 8.201 12.720 -12.848 1.00 88.38 227 ASP A C 1
ATOM 1738 O O . ASP A 1 227 ? 7.256 12.898 -13.617 1.00 88.38 227 ASP A O 1
ATOM 1742 N N . ILE A 1 228 ? 8.054 12.123 -11.660 1.00 85.44 228 ILE A N 1
ATOM 1743 C CA . ILE A 1 228 ? 6.790 11.606 -11.121 1.00 85.44 228 ILE A CA 1
ATOM 1744 C C . ILE A 1 228 ? 6.228 12.453 -9.966 1.00 85.44 228 ILE A C 1
ATOM 1746 O O . ILE A 1 228 ? 5.290 12.026 -9.309 1.00 85.44 228 ILE A O 1
ATOM 1750 N N . ILE A 1 229 ? 6.791 13.635 -9.685 1.00 82.38 229 ILE A N 1
ATOM 1751 C CA . ILE A 1 229 ? 6.414 14.454 -8.513 1.00 82.38 229 ILE A CA 1
ATOM 1752 C C . ILE A 1 229 ? 4.922 14.817 -8.451 1.00 82.38 229 ILE A C 1
ATOM 1754 O O . ILE A 1 229 ? 4.360 14.887 -7.364 1.00 82.38 229 ILE A O 1
ATOM 1758 N N . ASP A 1 230 ? 4.284 14.996 -9.608 1.00 76.31 230 ASP A N 1
ATOM 1759 C CA . ASP A 1 230 ? 2.864 15.351 -9.720 1.00 76.31 230 ASP A CA 1
ATOM 1760 C C . ASP A 1 230 ? 1.968 14.123 -9.992 1.00 76.31 230 ASP A C 1
ATOM 1762 O O . ASP A 1 230 ? 0.811 14.267 -10.395 1.00 76.31 230 ASP A O 1
ATOM 1766 N N . TRP A 1 231 ? 2.505 12.903 -9.858 1.00 77.19 231 TRP A N 1
ATOM 1767 C CA . TRP A 1 231 ? 1.754 11.672 -10.106 1.00 77.19 231 TRP A CA 1
ATOM 1768 C C . TRP A 1 231 ? 0.916 11.308 -8.877 1.00 77.19 231 TRP A C 1
ATOM 1770 O O . TRP A 1 231 ? 1.438 11.335 -7.761 1.00 77.19 231 TRP A O 1
ATOM 1780 N N . PRO A 1 232 ? -0.360 10.921 -9.052 1.00 75.00 232 PRO A N 1
ATOM 1781 C CA . PRO A 1 232 ? -1.160 10.369 -7.971 1.00 75.00 232 PRO A CA 1
ATOM 1782 C C . PRO A 1 232 ? -0.519 9.121 -7.357 1.00 75.00 232 PRO A C 1
ATOM 1784 O O . PRO A 1 232 ? 0.161 8.343 -8.041 1.00 75.00 232 PRO A O 1
ATOM 1787 N N . LEU A 1 233 ? -0.782 8.937 -6.063 1.00 80.44 233 LEU A N 1
ATOM 1788 C CA . LEU A 1 233 ? -0.235 7.868 -5.237 1.00 80.44 233 LEU A CA 1
ATOM 1789 C C . LEU A 1 233 ? -1.334 6.946 -4.733 1.00 80.44 233 LEU A C 1
ATOM 1791 O O . LEU A 1 233 ? -2.127 7.327 -3.877 1.00 80.44 233 LEU A O 1
ATOM 1795 N N . ASP A 1 234 ? -1.306 5.707 -5.199 1.00 77.50 234 ASP A N 1
ATOM 1796 C CA . ASP A 1 234 ? -2.233 4.669 -4.772 1.00 77.50 234 ASP A CA 1
ATOM 1797 C C . ASP A 1 234 ? -1.550 3.777 -3.721 1.00 77.50 234 ASP A C 1
ATOM 1799 O O . ASP A 1 234 ? -0.695 2.948 -4.041 1.00 77.50 234 ASP A O 1
ATOM 1803 N N . ASN A 1 235 ? -1.846 4.034 -2.444 1.00 80.81 235 ASN A N 1
ATOM 1804 C CA . ASN A 1 235 ? -1.252 3.327 -1.302 1.00 80.81 235 ASN A CA 1
ATOM 1805 C C . ASN A 1 235 ? -1.846 1.922 -1.134 1.00 80.81 235 ASN A C 1
ATOM 1807 O O . ASN A 1 235 ? -2.957 1.671 -1.585 1.00 80.81 235 ASN A O 1
ATOM 1811 N N . GLY A 1 236 ? -1.121 1.024 -0.460 1.00 68.19 236 GLY A N 1
ATOM 1812 C CA . GLY A 1 236 ? -1.531 -0.373 -0.314 1.00 68.19 236 GLY A CA 1
ATOM 1813 C C . GLY A 1 236 ? -2.092 -0.694 1.067 1.00 68.19 236 GLY A C 1
ATOM 1814 O O . GLY A 1 236 ? -1.503 -0.313 2.081 1.00 68.19 236 GLY A O 1
ATOM 1815 N N . GLU A 1 237 ? -3.188 -1.452 1.092 1.00 71.06 237 GLU A N 1
ATOM 1816 C CA . GLU A 1 237 ? -3.856 -1.931 2.302 1.00 71.06 237 GLU A CA 1
ATOM 1817 C C . GLU A 1 237 ? -3.784 -3.469 2.411 1.00 71.06 237 GLU A C 1
ATOM 1819 O O . GLU A 1 237 ? -4.518 -4.210 1.755 1.00 71.06 237 GLU A O 1
ATOM 1824 N N . PHE A 1 238 ? -2.888 -3.989 3.255 1.00 70.44 238 PHE A N 1
ATOM 1825 C CA . PHE A 1 238 ? -2.682 -5.436 3.384 1.00 70.44 238 PHE A CA 1
ATOM 1826 C C . PHE A 1 238 ? -3.477 -5.998 4.556 1.00 70.44 238 PHE A C 1
ATOM 1828 O O . PHE A 1 238 ? -3.036 -5.969 5.703 1.00 70.44 238 PHE A O 1
ATOM 1835 N N . THR A 1 239 ? -4.658 -6.533 4.268 1.00 66.62 239 THR A N 1
ATOM 1836 C CA . THR A 1 239 ? -5.556 -7.077 5.291 1.00 66.62 239 THR A CA 1
ATOM 1837 C C . THR A 1 239 ? -5.222 -8.512 5.664 1.00 66.62 239 THR A C 1
ATOM 1839 O O . THR A 1 239 ? -4.763 -9.326 4.860 1.00 66.62 239 THR A O 1
ATOM 1842 N N . ALA A 1 240 ? -5.472 -8.836 6.921 1.00 58.81 240 ALA A N 1
ATOM 1843 C CA . ALA A 1 240 ? -5.247 -10.145 7.481 1.00 58.81 240 ALA A CA 1
ATOM 1844 C C . ALA A 1 240 ? -6.137 -11.258 6.898 1.00 58.81 240 ALA A C 1
ATOM 1846 O O . ALA A 1 240 ? -7.347 -11.269 7.101 1.00 58.81 240 ALA A O 1
ATOM 1847 N N . GLY A 1 241 ? -5.538 -12.268 6.269 1.00 56.78 241 GLY A N 1
ATOM 1848 C CA . GLY A 1 241 ? -6.174 -13.551 5.955 1.00 56.78 241 GLY A CA 1
ATOM 1849 C C . GLY A 1 241 ? -5.955 -14.604 7.056 1.00 56.78 241 GLY A C 1
ATOM 1850 O O . GLY A 1 241 ? -4.936 -14.564 7.735 1.00 56.78 241 GLY A O 1
ATOM 1851 N N . TYR A 1 242 ? -6.881 -15.575 7.172 1.00 62.78 242 TYR A N 1
ATOM 1852 C CA . TYR A 1 242 ? -6.929 -16.764 8.072 1.00 62.78 242 TYR A CA 1
ATOM 1853 C C . TYR A 1 242 ? -7.580 -16.622 9.457 1.00 62.78 242 TYR A C 1
ATOM 1855 O O . TYR A 1 242 ? -7.256 -17.348 10.396 1.00 62.78 242 TYR A O 1
ATOM 1863 N N . ASN A 1 243 ? -8.600 -15.783 9.580 1.00 64.06 243 ASN A N 1
ATOM 1864 C CA . ASN A 1 243 ? -9.484 -15.739 10.753 1.00 64.06 243 ASN A CA 1
ATOM 1865 C C . ASN A 1 243 ? -10.369 -17.001 10.938 1.00 64.06 243 ASN A C 1
ATOM 1867 O O . ASN A 1 243 ? -11.141 -17.053 11.897 1.00 64.06 243 ASN A O 1
ATOM 1871 N N . GLY A 1 244 ? -10.264 -18.015 10.069 1.00 68.00 244 GLY A N 1
ATOM 1872 C CA . GLY A 1 244 ? -11.123 -19.207 10.062 1.00 68.00 244 GLY A CA 1
ATOM 1873 C C . GLY A 1 244 ? -12.369 -19.085 9.187 1.00 68.00 244 GLY A C 1
ATOM 1874 O O . GLY A 1 244 ? -13.074 -20.074 8.998 1.00 68.00 244 GLY A O 1
ATOM 1875 N N . ASP A 1 245 ? -12.628 -17.894 8.661 1.00 72.19 245 ASP A N 1
ATOM 1876 C CA . ASP A 1 245 ? -13.674 -17.615 7.693 1.00 72.19 245 ASP A CA 1
ATOM 1877 C C . ASP A 1 245 ? -13.068 -17.769 6.294 1.00 72.19 245 ASP A C 1
ATOM 1879 O O . ASP A 1 245 ? -12.387 -16.904 5.745 1.00 72.19 245 ASP A O 1
ATOM 1883 N N . ILE A 1 246 ? -13.230 -18.977 5.767 1.00 77.50 246 ILE A N 1
ATOM 1884 C CA . ILE A 1 246 ? -12.672 -19.388 4.481 1.00 77.50 246 ILE A CA 1
ATOM 1885 C C . ILE A 1 246 ? -13.417 -18.721 3.335 1.00 77.50 246 ILE A C 1
ATOM 1887 O O . ILE A 1 246 ? -12.846 -18.538 2.260 1.00 77.50 246 ILE A O 1
ATOM 1891 N N . ASN A 1 247 ? -14.700 -18.438 3.547 1.00 70.06 247 ASN A N 1
ATOM 1892 C CA . ASN A 1 247 ? -15.597 -17.941 2.523 1.00 70.06 247 ASN A CA 1
ATOM 1893 C C . ASN A 1 247 ? -15.708 -16.401 2.504 1.00 70.06 247 ASN A C 1
ATOM 1895 O O . ASN A 1 247 ? -16.235 -15.854 1.534 1.00 70.06 247 ASN A O 1
ATOM 1899 N N . GLY A 1 248 ? -15.152 -15.723 3.512 1.00 65.94 248 GLY A N 1
ATOM 1900 C CA . GLY A 1 248 ? -15.111 -14.269 3.652 1.00 65.94 248 GLY A CA 1
ATOM 1901 C C . GLY A 1 248 ? -16.414 -13.639 4.169 1.00 65.94 248 GLY A C 1
ATOM 1902 O O . GLY A 1 248 ? -16.618 -12.442 3.954 1.00 65.94 248 GLY A O 1
ATOM 1903 N N . ASP A 1 249 ? -17.330 -14.400 4.787 1.00 63.78 249 ASP A N 1
ATOM 1904 C CA . ASP A 1 249 ? -18.627 -13.909 5.287 1.00 63.78 249 ASP A CA 1
ATOM 1905 C C . ASP A 1 249 ? -18.584 -13.269 6.691 1.00 63.78 249 ASP A C 1
ATOM 1907 O O . ASP A 1 249 ? -19.621 -12.876 7.240 1.00 63.78 249 ASP A O 1
ATOM 1911 N N . ASN A 1 250 ? -17.384 -13.087 7.247 1.00 60.22 250 ASN A N 1
ATOM 1912 C CA . ASN A 1 250 ? -17.075 -12.595 8.589 1.00 60.22 250 ASN A CA 1
ATOM 1913 C C . ASN A 1 250 ? -17.676 -13.437 9.726 1.00 60.22 250 ASN A C 1
ATOM 1915 O O . ASN A 1 250 ? -17.742 -12.989 10.877 1.00 60.22 250 ASN A O 1
ATOM 1919 N N . MET A 1 251 ? -18.118 -14.658 9.433 1.00 74.06 251 MET A N 1
ATOM 1920 C CA . MET A 1 251 ? -18.553 -15.638 10.411 1.00 74.06 251 MET A CA 1
ATOM 1921 C C . MET A 1 251 ? -17.764 -16.925 10.220 1.00 74.06 251 MET A C 1
ATOM 1923 O O . MET A 1 251 ? -17.336 -17.291 9.142 1.00 74.06 251 MET A O 1
ATOM 1927 N N . ILE A 1 252 ? -17.565 -17.649 11.313 1.00 79.94 252 ILE A N 1
ATOM 1928 C CA . ILE A 1 252 ? -16.816 -18.903 11.265 1.00 79.94 252 ILE A CA 1
ATOM 1929 C C . ILE A 1 252 ? -17.833 -20.000 11.441 1.00 79.94 252 ILE A C 1
ATOM 1931 O O . ILE A 1 252 ? -18.366 -20.165 12.536 1.00 79.94 252 ILE A O 1
ATOM 1935 N N . THR A 1 253 ? -18.170 -20.685 10.351 1.00 88.56 253 THR A N 1
ATOM 1936 C CA . THR A 1 253 ? -19.311 -21.597 10.284 1.00 88.56 253 THR A CA 1
ATOM 1937 C C . THR A 1 253 ? -18.909 -23.001 9.817 1.00 88.56 253 THR A C 1
ATOM 1939 O O . THR A 1 253 ? -17.809 -23.231 9.309 1.00 88.56 253 THR A O 1
ATOM 1942 N N . PRO A 1 254 ? -19.819 -23.988 9.921 1.00 93.62 254 PRO A N 1
ATOM 1943 C CA . PRO A 1 254 ? -19.627 -25.296 9.302 1.00 93.62 254 PRO A CA 1
ATOM 1944 C C . PRO A 1 254 ? -19.383 -25.249 7.785 1.00 93.62 254 PRO A C 1
ATOM 1946 O O . PRO A 1 254 ? -18.821 -26.199 7.241 1.00 93.62 254 PRO A O 1
ATOM 1949 N N . MET A 1 255 ? -19.819 -24.184 7.099 1.00 87.44 255 MET A N 1
ATOM 1950 C CA . MET A 1 255 ? -19.599 -24.021 5.661 1.00 87.44 255 MET A CA 1
ATOM 1951 C C . MET A 1 255 ? -18.119 -23.751 5.360 1.00 87.44 255 MET A C 1
ATOM 1953 O O . MET A 1 255 ? -17.559 -24.386 4.472 1.00 87.44 255 MET A O 1
ATOM 1957 N N . ASP A 1 256 ? -17.454 -22.915 6.157 1.00 86.31 256 ASP A N 1
ATOM 1958 C CA . ASP A 1 256 ? -16.022 -22.604 6.030 1.00 86.31 256 ASP A CA 1
ATOM 1959 C C . ASP A 1 256 ? -15.158 -23.856 6.185 1.00 86.31 256 ASP A C 1
ATOM 1961 O O . ASP A 1 256 ? -14.261 -24.140 5.384 1.00 86.31 256 ASP A O 1
ATOM 1965 N N . ALA A 1 257 ? -15.525 -24.685 7.163 1.00 89.75 257 ALA A N 1
ATOM 1966 C CA . ALA A 1 257 ? -14.925 -25.989 7.388 1.00 89.75 257 ALA A CA 1
ATOM 1967 C C . ALA A 1 257 ? -15.126 -26.925 6.186 1.00 89.75 257 ALA A C 1
ATOM 1969 O O . ALA A 1 257 ? -14.196 -27.616 5.768 1.00 89.75 257 ALA A O 1
ATOM 1970 N N . LEU A 1 258 ? -16.332 -26.951 5.608 1.00 90.00 258 LEU A N 1
ATOM 1971 C CA . LEU A 1 258 ? -16.644 -27.794 4.455 1.00 90.00 258 LEU A CA 1
ATOM 1972 C C . LEU A 1 258 ? -15.796 -27.415 3.235 1.00 90.00 258 LEU A C 1
ATOM 1974 O O . LEU A 1 258 ? -15.290 -28.298 2.549 1.00 90.00 258 LEU A O 1
ATOM 1978 N N . CYS A 1 259 ? -15.571 -26.130 2.997 1.00 85.69 259 CYS A N 1
ATOM 1979 C CA . CYS A 1 259 ? -14.803 -25.669 1.844 1.00 85.69 259 CYS A CA 1
ATOM 1980 C C . CYS A 1 259 ? -13.306 -25.923 1.993 1.00 85.69 259 CYS A C 1
ATOM 1982 O O . CYS A 1 259 ? -12.656 -26.368 1.042 1.00 85.69 259 CYS A O 1
ATOM 1984 N N . ALA A 1 260 ? -12.767 -25.746 3.202 1.00 85.81 260 ALA A N 1
ATOM 1985 C CA . ALA A 1 260 ? -11.416 -26.196 3.518 1.00 85.81 260 ALA A CA 1
ATOM 1986 C C . ALA A 1 260 ? -11.261 -27.709 3.285 1.00 85.81 260 ALA A C 1
ATOM 1988 O O . ALA A 1 260 ? -10.297 -28.166 2.663 1.00 85.81 260 ALA A O 1
ATOM 1989 N N . PHE A 1 261 ? -12.264 -28.490 3.696 1.00 88.94 261 PHE A N 1
ATOM 1990 C CA . PHE A 1 261 ? -12.276 -29.938 3.517 1.00 88.94 261 PHE A CA 1
ATOM 1991 C C . PHE A 1 261 ? -12.378 -30.364 2.046 1.00 88.94 261 PHE A C 1
ATOM 1993 O O . PHE A 1 261 ? -11.689 -31.287 1.614 1.00 88.94 261 PHE A O 1
ATOM 2000 N N . GLU A 1 262 ? -13.206 -29.699 1.245 1.00 86.19 262 GLU A N 1
ATOM 2001 C CA . GLU A 1 262 ? -13.368 -29.999 -0.179 1.00 86.19 262 GLU A CA 1
ATOM 2002 C C . GLU A 1 262 ? -12.095 -29.724 -0.979 1.00 86.19 262 GLU A C 1
ATOM 2004 O O . GLU A 1 262 ? -11.761 -30.520 -1.862 1.00 86.19 262 GLU A O 1
ATOM 2009 N N . LYS A 1 263 ? -11.327 -28.677 -0.639 1.00 84.00 263 LYS A N 1
ATOM 2010 C CA . LYS A 1 263 ? -9.996 -28.467 -1.228 1.00 84.00 263 LYS A CA 1
ATOM 2011 C C . LYS A 1 263 ? -9.058 -29.633 -0.927 1.00 84.00 263 LYS A C 1
ATOM 2013 O O . LYS A 1 263 ? -8.425 -30.144 -1.853 1.00 84.00 263 LYS A O 1
ATOM 2018 N N . PHE A 1 264 ? -9.023 -30.113 0.316 1.00 83.06 264 PHE A N 1
ATOM 2019 C CA . PHE A 1 264 ? -8.250 -31.305 0.672 1.00 83.06 264 PHE A CA 1
ATOM 2020 C C . PHE A 1 264 ? -8.698 -32.549 -0.111 1.00 83.06 264 PHE A C 1
ATOM 2022 O O . PHE A 1 264 ? -7.876 -33.254 -0.696 1.00 83.06 264 PHE A O 1
ATOM 2029 N N . MET A 1 265 ? -10.006 -32.812 -0.175 1.00 80.50 265 MET A N 1
ATOM 2030 C CA . MET A 1 265 ? -10.562 -33.992 -0.855 1.00 80.50 265 MET A CA 1
ATOM 2031 C C . MET A 1 265 ? -10.242 -34.037 -2.353 1.00 80.50 265 MET A C 1
ATOM 2033 O O . MET A 1 265 ? -10.373 -35.076 -3.002 1.00 80.50 265 MET A O 1
ATOM 2037 N N . SER A 1 266 ? -9.785 -32.917 -2.898 1.00 73.62 266 SER A N 1
ATOM 2038 C CA . SER A 1 266 ? -9.576 -32.717 -4.318 1.00 73.62 266 SER A CA 1
ATOM 2039 C C . SER A 1 266 ? -8.122 -32.813 -4.769 1.00 73.62 266 SER A C 1
ATOM 2041 O O . SER A 1 266 ? -7.836 -32.633 -5.957 1.00 73.62 266 SER A O 1
ATOM 2043 N N . PHE A 1 267 ? -7.215 -33.195 -3.863 1.00 57.50 267 PHE A N 1
ATOM 2044 C CA . PHE A 1 267 ? -5.775 -33.390 -4.099 1.00 57.50 267 PHE A CA 1
ATOM 2045 C C . PHE A 1 267 ? -5.431 -34.471 -5.160 1.00 57.50 267 PHE A C 1
ATOM 2047 O O . PHE A 1 267 ? -4.262 -34.730 -5.431 1.00 57.50 267 PHE A O 1
ATOM 2054 N N . GLY A 1 268 ? -6.439 -35.096 -5.789 1.00 55.75 268 GLY A N 1
ATOM 2055 C CA . GLY A 1 268 ? -6.326 -36.018 -6.930 1.00 55.75 268 GLY A CA 1
ATOM 2056 C C . GLY A 1 268 ? -6.591 -35.404 -8.317 1.00 55.75 268 GLY A C 1
ATOM 2057 O O . GLY A 1 268 ? -6.591 -36.143 -9.300 1.00 55.75 268 GLY A O 1
ATOM 2058 N N . GLY A 1 269 ? -6.801 -34.082 -8.417 1.00 56.06 269 GLY A N 1
ATOM 2059 C CA . GLY A 1 269 ? -6.705 -33.344 -9.688 1.00 56.06 269 GLY A CA 1
ATOM 2060 C C . GLY A 1 269 ? -8.012 -32.956 -10.391 1.00 56.06 269 GLY A C 1
ATOM 2061 O O . GLY A 1 269 ? -7.981 -32.707 -11.594 1.00 56.06 269 GLY A O 1
ATOM 2062 N N . THR A 1 270 ? -9.153 -32.880 -9.693 1.00 61.44 270 THR A N 1
ATOM 2063 C CA . THR A 1 270 ? -10.436 -32.496 -10.328 1.00 61.44 270 THR A CA 1
ATOM 2064 C C . THR A 1 270 ? -11.290 -31.476 -9.568 1.00 61.44 270 THR A C 1
ATOM 2066 O O . THR A 1 270 ? -12.450 -31.308 -9.936 1.00 61.44 270 THR A O 1
ATOM 2069 N N . CYS A 1 271 ? -10.785 -30.774 -8.544 1.00 67.31 271 CYS A N 1
ATOM 2070 C CA . CYS A 1 271 ? -11.549 -29.628 -8.029 1.00 67.31 271 CYS A CA 1
ATOM 2071 C C . CYS A 1 271 ? -11.281 -28.378 -8.835 1.00 67.31 271 CYS A C 1
ATOM 2073 O O . CYS A 1 271 ? -10.195 -27.804 -8.798 1.00 67.31 271 CYS A O 1
ATOM 2075 N N . THR A 1 272 ? -12.334 -27.946 -9.509 1.00 70.12 272 THR A N 1
ATOM 2076 C CA . THR A 1 272 ? -12.440 -26.625 -10.109 1.00 70.12 272 THR A CA 1
ATOM 2077 C C . THR A 1 272 ? -12.902 -25.580 -9.088 1.00 70.12 272 THR A C 1
ATOM 2079 O O . THR A 1 272 ? -12.483 -24.433 -9.186 1.00 70.12 272 THR A O 1
ATOM 2082 N N . SER A 1 273 ? -13.715 -25.959 -8.093 1.00 77.00 273 SER A N 1
ATOM 2083 C CA . SER A 1 273 ? -14.231 -25.068 -7.042 1.00 77.00 273 SER A CA 1
ATOM 2084 C C . SER A 1 273 ? -14.750 -25.839 -5.821 1.00 77.00 273 SER A C 1
ATOM 2086 O O . SER A 1 273 ? -15.197 -26.980 -5.951 1.00 77.00 273 SER A O 1
ATOM 2088 N N . THR A 1 274 ? -14.731 -25.193 -4.656 1.00 80.19 274 THR A N 1
ATOM 2089 C CA . THR A 1 274 ? -15.414 -25.655 -3.433 1.00 80.19 274 THR A CA 1
ATOM 2090 C C . THR A 1 274 ? -16.872 -25.178 -3.402 1.00 80.19 274 THR A C 1
ATOM 2092 O O . THR A 1 274 ? -17.287 -24.361 -4.224 1.00 80.19 274 THR A O 1
ATOM 2095 N N . THR A 1 275 ? -17.656 -25.657 -2.443 1.00 83.88 275 THR A N 1
ATOM 2096 C CA . THR A 1 275 ? -19.035 -25.251 -2.138 1.00 83.88 275 THR A CA 1
ATOM 2097 C C . THR A 1 275 ? -19.118 -23.798 -1.655 1.00 83.88 275 THR A C 1
ATOM 2099 O O . THR A 1 275 ? -20.167 -23.170 -1.785 1.00 83.88 275 THR A O 1
ATOM 2102 N N . CYS A 1 276 ? -17.996 -23.208 -1.226 1.00 76.31 276 CYS A N 1
ATOM 2103 C CA . CYS A 1 276 ? -17.858 -21.766 -0.990 1.00 76.31 276 CYS A CA 1
ATOM 2104 C C . CYS A 1 276 ? -17.706 -20.977 -2.293 1.00 76.31 276 CYS A C 1
ATOM 2106 O O . CYS A 1 276 ? -17.512 -19.769 -2.266 1.00 76.31 276 CYS A O 1
ATOM 2108 N N . ASN A 1 277 ? -17.789 -21.652 -3.444 1.00 72.12 277 ASN A N 1
ATOM 2109 C CA . ASN A 1 277 ? -17.564 -21.099 -4.774 1.00 72.12 277 ASN A CA 1
ATOM 2110 C C . ASN A 1 277 ? -16.157 -20.498 -4.968 1.00 72.12 277 ASN A C 1
ATOM 2112 O O . ASN A 1 277 ? -15.962 -19.702 -5.881 1.00 72.12 277 ASN A O 1
ATOM 2116 N N . ILE A 1 278 ? -15.169 -20.909 -4.161 1.00 72.31 278 ILE A N 1
ATOM 2117 C CA . ILE A 1 278 ? -13.770 -20.467 -4.278 1.00 72.31 278 ILE A CA 1
ATOM 2118 C C . ILE A 1 278 ? -12.968 -21.520 -5.061 1.00 72.31 278 ILE A C 1
ATOM 2120 O O . ILE A 1 278 ? -13.090 -22.720 -4.752 1.00 72.31 278 ILE A O 1
ATOM 2124 N N . PRO A 1 279 ? -12.148 -21.120 -6.058 1.00 77.50 279 PRO A N 1
ATOM 2125 C CA . PRO A 1 279 ? -11.239 -22.027 -6.749 1.00 77.50 279 PRO A CA 1
ATOM 2126 C C . PRO A 1 279 ? -10.320 -22.742 -5.765 1.00 77.50 279 PRO A C 1
ATOM 2128 O O . PRO A 1 279 ? -9.738 -22.123 -4.880 1.00 77.50 279 PRO A O 1
ATOM 2131 N N . CYS A 1 280 ? -10.112 -24.048 -5.930 1.00 75.56 280 CYS A N 1
ATOM 2132 C CA . CYS A 1 280 ? -9.249 -24.794 -5.010 1.00 75.56 280 CYS A CA 1
ATOM 2133 C C . CYS A 1 280 ? -7.788 -24.276 -4.964 1.00 75.56 280 CYS A C 1
ATOM 2135 O O . CYS A 1 280 ? -7.092 -24.507 -3.979 1.00 75.56 280 CYS A O 1
ATOM 2137 N N . SER A 1 281 ? -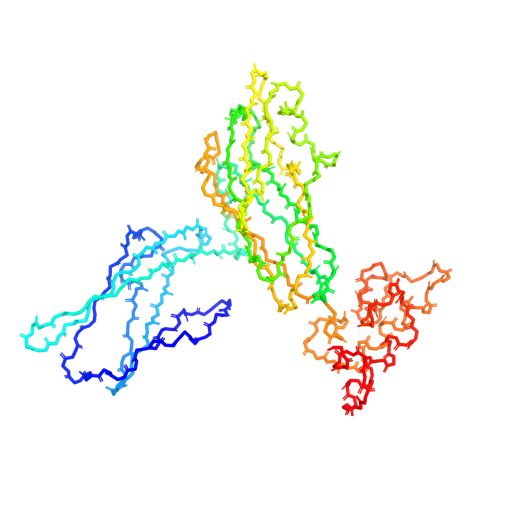7.298 -23.542 -5.968 1.00 69.94 281 SER A N 1
ATOM 2138 C CA . SER A 1 281 ? -6.004 -22.837 -5.894 1.00 69.94 281 SER A CA 1
ATOM 2139 C C . SER A 1 281 ? -5.996 -21.687 -4.883 1.00 69.94 281 SER A C 1
ATOM 2141 O O . SER A 1 281 ? -4.954 -21.403 -4.307 1.00 69.94 281 SER A O 1
ATOM 2143 N N . GLU A 1 282 ? -7.150 -21.077 -4.636 1.00 66.94 282 GLU A N 1
ATOM 2144 C CA . GLU A 1 282 ? -7.314 -19.813 -3.907 1.00 66.94 282 GLU A CA 1
ATOM 2145 C C . GLU A 1 282 ? -7.946 -19.991 -2.524 1.00 66.94 282 GLU A C 1
ATOM 2147 O O . GLU A 1 282 ? -7.850 -19.098 -1.692 1.00 66.94 282 GLU A O 1
ATOM 2152 N N . VAL A 1 283 ? -8.569 -21.141 -2.238 1.00 77.06 283 VAL A N 1
ATOM 2153 C CA . VAL A 1 283 ? -9.135 -21.396 -0.902 1.00 77.06 283 VAL A CA 1
ATOM 2154 C C . VAL A 1 283 ? -8.012 -21.347 0.134 1.00 77.06 283 VAL A C 1
ATOM 2156 O O . VAL A 1 283 ? -7.125 -22.207 0.140 1.00 77.06 283 VAL A O 1
ATOM 2159 N N . GLN A 1 284 ? -8.104 -20.398 1.055 1.00 73.19 284 GLN A N 1
ATOM 2160 C CA . GLN A 1 284 ? -7.182 -20.199 2.170 1.00 73.19 284 GLN A CA 1
ATOM 2161 C C . GLN A 1 284 ? -7.469 -21.158 3.328 1.00 73.19 284 GLN A C 1
ATOM 2163 O O . GLN A 1 284 ? -7.629 -20.778 4.479 1.00 73.19 284 GLN A O 1
ATOM 2168 N N . CYS A 1 285 ? -7.585 -22.439 2.986 1.00 76.50 285 CYS A N 1
ATOM 2169 C CA . CYS A 1 285 ? -8.002 -23.493 3.900 1.00 76.50 285 CYS A CA 1
ATOM 2170 C C . CYS A 1 285 ? -6.989 -23.801 4.992 1.00 76.50 285 CYS A C 1
ATOM 2172 O O . CYS A 1 285 ? -7.363 -24.473 5.937 1.00 76.50 285 CYS A O 1
ATOM 2174 N N . ASP A 1 286 ? -5.745 -23.358 4.856 1.00 73.19 286 ASP A N 1
ATOM 2175 C CA . ASP A 1 286 ? -4.680 -23.571 5.829 1.00 73.19 286 ASP A CA 1
ATOM 2176 C C . ASP A 1 286 ? -4.837 -22.601 7.015 1.00 73.19 286 ASP A C 1
ATOM 2178 O O . ASP A 1 286 ? -3.999 -21.746 7.295 1.00 73.19 286 ASP A O 1
ATOM 2182 N N . VAL A 1 287 ? -5.983 -22.674 7.695 1.00 75.38 287 VAL A N 1
ATOM 2183 C CA . VAL A 1 287 ? -6.298 -21.803 8.840 1.00 75.38 287 VAL A CA 1
ATOM 2184 C C . VAL A 1 287 ? -5.441 -22.140 10.055 1.00 75.38 287 VAL A C 1
ATOM 2186 O O . VAL A 1 287 ? -5.219 -21.303 10.935 1.00 75.38 287 VAL A O 1
ATOM 2189 N N . ASN A 1 288 ? -4.918 -23.369 10.105 1.00 69.00 288 ASN A N 1
ATOM 2190 C CA . ASN A 1 288 ? -3.944 -23.773 11.099 1.00 69.00 288 ASN A CA 1
ATOM 2191 C C . ASN A 1 288 ? -2.504 -23.354 10.703 1.00 69.00 288 ASN A C 1
ATOM 2193 O O . ASN A 1 288 ? -1.614 -23.441 11.553 1.00 69.00 288 ASN A O 1
ATOM 2197 N N . ALA A 1 289 ? -2.306 -22.761 9.519 1.00 68.69 289 ALA A N 1
ATOM 2198 C CA . ALA A 1 289 ? -1.043 -22.277 8.955 1.00 68.69 289 ALA A CA 1
ATOM 2199 C C . ALA A 1 289 ? 0.098 -23.324 8.945 1.00 68.69 289 ALA A C 1
ATOM 2201 O O . ALA A 1 289 ? 1.262 -22.969 9.157 1.00 68.69 289 ALA A O 1
ATOM 2202 N N . ASP A 1 290 ? -0.216 -24.612 8.759 1.00 66.56 290 ASP A N 1
ATOM 2203 C CA . ASP A 1 290 ? 0.737 -25.727 8.677 1.00 66.56 290 ASP A CA 1
ATOM 2204 C C . ASP A 1 290 ? 1.336 -25.940 7.271 1.00 66.56 290 ASP A C 1
ATOM 2206 O O . ASP A 1 290 ? 2.186 -26.817 7.069 1.00 66.56 290 ASP A O 1
ATOM 2210 N N . GLY A 1 291 ? 0.974 -25.083 6.315 1.00 66.75 291 GLY A N 1
ATOM 2211 C CA . GLY A 1 291 ? 1.437 -25.095 4.931 1.00 66.75 291 GLY A CA 1
ATOM 2212 C C . GLY A 1 291 ? 0.696 -26.103 4.055 1.00 66.75 291 GLY A C 1
ATOM 2213 O O . GLY A 1 291 ? 1.046 -26.261 2.878 1.00 66.75 291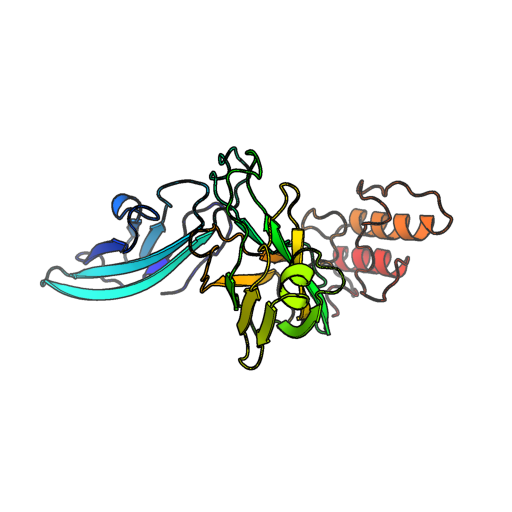 GLY A O 1
ATOM 2214 N N . ALA A 1 292 ? -0.299 -26.806 4.598 1.00 79.50 292 ALA A N 1
ATOM 2215 C CA . ALA A 1 292 ? -1.108 -27.768 3.882 1.00 79.50 292 ALA A CA 1
ATOM 2216 C C . ALA A 1 292 ? -2.603 -27.516 4.092 1.00 79.50 292 ALA A C 1
ATOM 2218 O O . ALA A 1 292 ? -3.069 -26.950 5.064 1.00 79.50 292 ALA A O 1
ATOM 2219 N N . CYS A 1 293 ? -3.384 -27.981 3.124 1.00 77.38 293 CYS A N 1
ATOM 2220 C CA . CYS A 1 293 ? -4.829 -28.012 3.245 1.00 77.38 293 CYS A CA 1
ATOM 2221 C C . CYS A 1 293 ? -5.248 -29.406 3.693 1.00 77.38 293 CYS A C 1
ATOM 2223 O O . CYS A 1 293 ? -5.185 -30.331 2.877 1.00 77.38 293 CYS A O 1
ATOM 2225 N N . THR A 1 294 ? -5.644 -29.598 4.951 1.00 87.44 294 THR A N 1
ATOM 2226 C CA . THR A 1 294 ? -5.964 -30.926 5.492 1.00 87.44 294 THR A CA 1
ATOM 2227 C C . THR A 1 294 ? -7.347 -30.976 6.150 1.00 87.44 294 THR A C 1
ATOM 2229 O O . THR A 1 294 ? -7.971 -29.951 6.421 1.00 87.44 294 THR A O 1
ATOM 2232 N N . PRO A 1 295 ? -7.868 -32.174 6.480 1.00 89.88 295 PRO A N 1
ATOM 2233 C CA . PRO A 1 295 ? -9.072 -32.281 7.295 1.00 89.88 295 PRO A CA 1
ATOM 2234 C C . PRO A 1 295 ? -8.942 -31.647 8.680 1.00 89.88 295 PRO A C 1
ATOM 2236 O O . PRO A 1 295 ? -9.962 -31.349 9.300 1.00 89.88 295 PRO A O 1
ATOM 2239 N N . ALA A 1 296 ? -7.718 -31.480 9.189 1.00 86.25 296 ALA A N 1
ATOM 2240 C CA . ALA A 1 296 ? -7.496 -30.865 10.488 1.00 86.25 296 ALA A CA 1
ATOM 2241 C C . ALA A 1 296 ? -7.871 -29.375 10.474 1.00 86.25 296 ALA A C 1
ATOM 2243 O O . ALA A 1 296 ? -8.441 -28.901 11.454 1.00 86.25 296 ALA A O 1
ATOM 2244 N N . ASP A 1 297 ? -7.647 -28.667 9.364 1.00 87.44 297 ASP A N 1
ATOM 2245 C CA . ASP A 1 297 ? -8.039 -27.266 9.184 1.00 87.44 297 ASP A CA 1
ATOM 2246 C C . ASP A 1 297 ? -9.552 -27.075 9.197 1.00 87.44 297 ASP A C 1
ATOM 2248 O O . ASP A 1 297 ? -10.098 -26.257 9.935 1.00 87.44 297 ASP A O 1
ATOM 2252 N N . ALA A 1 298 ? -10.251 -27.927 8.450 1.00 89.44 298 ALA A N 1
ATOM 2253 C CA . ALA A 1 298 ? -11.703 -27.981 8.460 1.00 89.44 298 ALA A CA 1
ATOM 2254 C C . ALA A 1 298 ? -12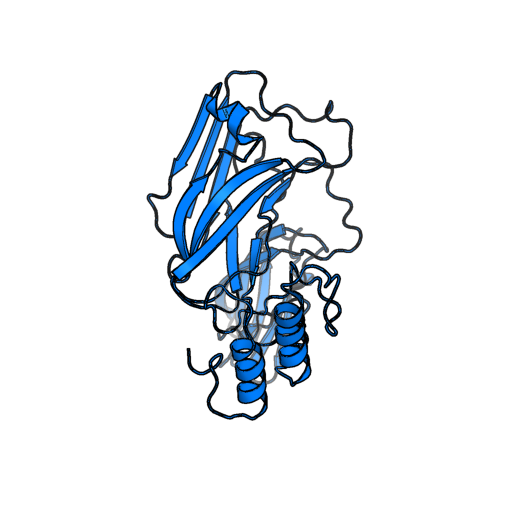.255 -28.262 9.867 1.00 89.44 298 ALA A C 1
ATOM 2256 O O . ALA A 1 298 ? -13.194 -27.615 10.331 1.00 89.44 298 ALA A O 1
ATOM 2257 N N . PHE A 1 299 ? -11.656 -29.217 10.583 1.00 90.88 299 PHE A N 1
ATOM 2258 C CA . PHE A 1 299 ? -12.072 -29.539 11.946 1.00 90.88 299 PHE A CA 1
ATOM 2259 C C . PHE A 1 299 ? -11.802 -28.388 12.919 1.00 90.88 299 PHE A C 1
ATOM 2261 O O . PHE A 1 299 ? -12.579 -28.146 13.840 1.00 90.88 299 PHE A O 1
ATOM 2268 N N . CYS A 1 300 ? -10.727 -27.644 12.691 1.00 86.88 300 CYS A N 1
ATOM 2269 C CA . CYS A 1 300 ? -10.382 -26.480 13.479 1.00 86.88 300 CYS A CA 1
ATOM 2270 C C . CYS A 1 300 ? -11.401 -25.341 13.331 1.00 86.88 300 CYS A C 1
ATOM 2272 O O . CYS A 1 300 ? -11.871 -24.813 14.339 1.00 86.88 300 CYS A O 1
ATOM 2274 N N . ILE A 1 301 ? -11.809 -25.032 12.101 1.00 87.88 301 ILE A N 1
ATOM 2275 C CA . ILE A 1 301 ? -12.883 -24.073 11.809 1.00 87.88 301 ILE A CA 1
ATOM 2276 C C . ILE A 1 301 ? -14.186 -24.492 12.506 1.00 87.88 301 ILE A C 1
ATOM 2278 O O . ILE A 1 301 ? -14.848 -23.685 13.160 1.00 87.88 301 ILE A O 1
ATOM 2282 N N . MET A 1 302 ? -14.518 -25.786 12.450 1.00 91.75 302 MET A N 1
ATOM 2283 C CA . MET A 1 302 ? -15.709 -26.329 13.105 1.00 91.75 302 MET A CA 1
ATOM 2284 C C . MET A 1 302 ? -15.650 -26.200 14.634 1.00 91.75 302 MET A C 1
ATOM 2286 O O . MET A 1 302 ? -16.636 -25.811 15.259 1.00 91.75 302 MET A O 1
ATOM 2290 N N . ASN A 1 303 ? -14.508 -26.499 15.256 1.00 88.62 303 ASN A N 1
ATOM 2291 C CA . ASN A 1 303 ? -14.349 -26.347 16.703 1.00 88.62 303 ASN A CA 1
ATOM 2292 C C . ASN A 1 303 ? -14.477 -24.882 17.134 1.00 88.62 303 ASN A C 1
ATOM 2294 O O . ASN A 1 303 ? -15.076 -24.619 18.176 1.00 88.62 303 ASN A O 1
ATOM 2298 N N . LYS A 1 304 ? -13.987 -23.932 16.321 1.00 84.00 304 LYS A N 1
ATOM 2299 C CA . LYS A 1 304 ? -14.174 -22.498 16.582 1.00 84.00 304 LYS A CA 1
ATOM 2300 C C . LYS A 1 304 ? -15.647 -22.106 16.557 1.00 84.00 304 LYS A C 1
ATOM 2302 O O . LYS A 1 304 ? -16.123 -21.472 17.495 1.00 84.00 304 LYS A O 1
ATOM 2307 N N . TYR A 1 305 ? -16.395 -22.561 15.554 1.00 89.81 305 TYR A N 1
ATOM 2308 C CA . TYR A 1 305 ? -17.845 -22.360 15.492 1.00 89.81 305 TYR A CA 1
ATOM 2309 C C . TYR A 1 305 ? -18.577 -22.919 16.725 1.00 89.81 305 TYR A C 1
ATOM 2311 O O . TYR A 1 305 ? -19.492 -22.288 17.256 1.00 89.81 305 TYR A O 1
ATOM 2319 N N . MET A 1 306 ? -18.160 -24.092 17.210 1.00 91.69 306 MET A N 1
ATOM 2320 C CA . MET A 1 306 ? -18.751 -24.736 18.389 1.00 91.69 306 MET A CA 1
ATOM 2321 C C . MET A 1 306 ? -18.339 -24.093 19.722 1.00 91.69 306 MET A C 1
ATOM 2323 O O . MET A 1 306 ? -18.851 -24.504 20.761 1.00 91.69 306 MET A O 1
ATOM 2327 N N . GLN A 1 307 ? -17.465 -23.078 19.704 1.00 86.31 307 GLN A N 1
ATOM 2328 C CA . GLN A 1 307 ? -16.857 -22.464 20.895 1.00 86.31 307 GLN A CA 1
ATOM 2329 C C . GLN A 1 307 ? -16.051 -23.465 21.738 1.00 86.31 307 GLN A C 1
ATOM 2331 O O . GLN A 1 307 ? -15.853 -23.279 22.940 1.00 86.31 307 GLN A O 1
ATOM 2336 N N . ASP A 1 308 ? -15.573 -24.522 21.086 1.00 83.31 308 ASP A N 1
ATOM 2337 C CA . ASP A 1 308 ? -14.677 -25.511 21.658 1.00 83.31 308 ASP A CA 1
ATOM 2338 C C . ASP A 1 308 ? -13.217 -25.119 21.391 1.00 83.31 308 ASP A C 1
ATOM 2340 O O . ASP A 1 308 ? -12.898 -24.200 20.626 1.00 83.31 308 ASP A O 1
ATOM 2344 N N . ALA A 1 309 ? -12.296 -25.845 22.028 1.00 79.88 309 ALA A N 1
ATOM 2345 C CA . ALA A 1 309 ? -10.869 -25.667 21.798 1.00 79.88 309 ALA A CA 1
ATOM 2346 C C . ALA A 1 309 ? -10.532 -25.862 20.308 1.00 79.88 309 ALA A C 1
ATOM 2348 O O . ALA A 1 309 ? -10.755 -26.932 19.730 1.00 79.88 309 ALA A O 1
ATOM 2349 N N . ASN A 1 310 ? -9.979 -24.817 19.698 1.00 82.44 310 ASN A N 1
ATOM 2350 C CA . ASN A 1 310 ? -9.719 -24.739 18.268 1.00 82.44 310 ASN A CA 1
ATOM 2351 C C . ASN A 1 310 ? -8.336 -24.130 17.985 1.00 82.44 310 ASN A C 1
ATOM 2353 O O . ASN A 1 310 ? -7.695 -23.570 18.870 1.00 82.44 310 ASN A O 1
ATOM 2357 N N . CYS A 1 311 ? -7.866 -24.281 16.751 1.00 70.69 311 CYS A N 1
ATOM 2358 C CA . CYS A 1 311 ? -6.536 -23.846 16.320 1.00 70.69 311 CYS A CA 1
ATOM 2359 C C . CYS A 1 311 ? -6.489 -22.412 15.750 1.00 70.69 311 CYS A C 1
ATOM 2361 O O . CYS A 1 311 ? -5.415 -21.977 15.347 1.00 70.69 311 CYS A O 1
ATOM 2363 N N . ILE A 1 312 ? -7.627 -21.704 15.704 1.00 69.31 312 ILE A N 1
ATOM 2364 C CA . ILE A 1 312 ? -7.730 -20.314 15.234 1.00 69.31 312 ILE A CA 1
ATOM 2365 C C . ILE A 1 312 ? -7.656 -19.340 16.427 1.00 69.31 312 ILE A C 1
ATOM 2367 O O . ILE A 1 312 ? -6.935 -18.358 16.356 1.00 69.31 312 ILE A O 1
ATOM 2371 N N . ASP A 1 313 ? -8.353 -19.622 17.534 1.00 62.88 313 ASP A N 1
ATOM 2372 C CA . ASP A 1 313 ? -8.330 -18.820 18.778 1.00 62.88 313 ASP A CA 1
ATOM 2373 C C . ASP A 1 313 ? -7.253 -19.280 19.770 1.00 62.88 313 ASP A C 1
ATOM 2375 O O . ASP A 1 313 ? -6.975 -18.619 20.768 1.00 62.88 313 ASP A O 1
ATOM 2379 N N . GLY A 1 314 ? -6.700 -20.472 19.536 1.00 50.94 314 GLY A N 1
ATOM 2380 C CA . GLY A 1 314 ? -5.619 -21.069 20.318 1.00 50.94 314 GLY A CA 1
ATOM 2381 C C . GLY A 1 314 ? -4.219 -20.744 19.791 1.00 50.94 314 GLY A C 1
ATOM 2382 O O . GLY A 1 314 ? -3.287 -21.478 20.126 1.00 50.94 314 GLY A O 1
ATOM 2383 N N . LYS A 1 315 ? -4.088 -19.709 18.955 1.00 42.09 315 LYS A N 1
ATOM 2384 C CA . LYS A 1 315 ? -2.824 -19.155 18.459 1.00 42.09 315 LYS A CA 1
ATOM 2385 C C . LYS A 1 315 ? -2.550 -17.796 19.085 1.00 42.09 315 LYS A C 1
ATOM 2387 O O . LYS A 1 315 ? -3.511 -17.010 19.209 1.00 42.09 315 LYS A O 1
#

Radius of gyration: 24.09 Å; chains: 1; bounding box: 47×72×56 Å

Foldseek 3Di:
DDQDDDDPDFWRWDKDADDQPVFKDKFKDKPCCQQWNSVQFDWDDDRGIIITGTDTPDAQDFDKIKMKMWIAGPVRDIDIDIDMDTDHHPDPDPPPQPQAKEWAWDEDEFAQDFFGKDKIWIWIAGAPDPLVVDQAFFWKKKKKFWPLQFKDWDDKDCPQFPQQCQQVVAHDWDWDPVDRRMIIIITGGPDRHHRAYHVITTNMMTMIGTRHGDQKIWMFIGDMDGSCNVHHYHTYIHGYPQLCQQLPPPDLDLQSLQQLAVLAVCPVPDQCGGPSRHGSVRRPLPSLVPVDRHNLSSVQSHCVNVVHDHSNVVD